Protein AF-A0A452YL91-F1 (afdb_monomer)

pLDDT: mean 74.89, std 21.34, range [33.09, 97.31]

Organism: Aegilops tauschii subsp. strangulata (NCBI:txid200361)

Foldseek 3Di:
DDDDPPPPPPPVVPPPVVVVVVVVVVVVVVVVVVVVLVVLLVVLLVVLLVLLVQLLDDDPVCVVVVVVVVDDDDDDDDDDPDDPDRSLNVNLVSLVVSVVVCVVVVPDLVSLQVSLLSVLLSSLCSNLVCLLPPVVSLALVSLVSNVVSLVVVVVSLVVDDCSRNPCSNVSNLNVNLLSVVSNDPPPVPADPVNNCVVSDPPPDDDVVSVVSSCVSVVVVVD

Sequence (222 aa):
FRTSNITVDMDLVRQIEAKYPAFLFKQQLTAFVEGLYGMIRDNVKKELSALLLHAIQVPRIMKASMVRRSFGSSSLRGRSFSNQGSYWLAIVDNLNELLNILRENCVPAIFIRKIFTQIFSFINAQLFNSLLVRHECCSFSNGEYVKQGLAQLEVWCGEVKPEYAGSALHELRHIRQAVGFLVIFKKFRISYDEIVNDLCPVSYFPPSVLGVTCARHIGRNK

Mean predicted aligned error: 13.36 Å

Radius of gyration: 27.36 Å; Cα contacts (8 Å, |Δi|>4): 140; chains: 1; bounding box: 57×45×107 Å

Secondary structure (DSSP, 8-state):
---------GGGS----THHHHHHHHHHHHHHHHHHHHHHHHHHHHHHHHHHHHHTS--HHHHHHHHTTSS-----------SS--HHHHHHHHHHHHHHHHHHTT--HHHHHHHHHHHHHHHHHHHHHHHHH-TTT-SHHHHHHHHHHHHHHHHHHHHS-HHHHTTGGGGGHHHHHHHHHHT-TTGGG--HHHHHHHH--TTS--HHHHHHHHHHHHTT--

Solvent-accessible surface area (backbone atoms only — not comparable to full-atom values): 12950 Å² total; per-residue (Å²): 136,84,84,78,81,77,75,74,65,70,77,71,64,64,78,67,65,58,64,58,63,51,48,53,50,50,50,53,51,49,53,49,52,54,49,50,53,49,51,54,52,53,52,51,50,56,60,47,50,66,40,50,70,52,43,46,50,67,53,78,80,55,54,71,60,59,62,57,71,78,53,88,76,95,82,80,79,93,72,79,93,74,84,74,77,50,50,48,54,54,51,52,52,50,54,52,50,51,51,49,55,40,54,76,68,66,52,56,48,70,57,50,20,53,50,43,30,53,50,30,37,46,52,19,51,54,54,37,50,45,50,74,72,35,71,88,44,71,36,48,68,21,16,50,48,36,48,56,39,54,49,53,54,52,50,50,48,70,75,42,59,64,69,38,36,62,69,18,74,66,41,33,49,65,34,51,39,54,29,53,60,40,53,51,77,69,68,92,76,60,51,74,67,53,54,47,58,76,63,38,73,88,84,80,71,71,71,66,60,59,43,51,60,46,49,64,53,59,67,66,81,106

InterPro domains:
  IPR002710 Dilute domain [PF01843] (114-201)
  IPR002710 Dilute domain [PS51126] (10-222)
  IPR002710 Dilute domain [SM01132] (114-211)
  IPR052072 Vascular development regulator domain-containing protein [PTHR16027] (19-202)

Structure (mmCIF, N/CA/C/O backbone):
data_AF-A0A452YL91-F1
#
_entry.id   AF-A0A452YL91-F1
#
loop_
_atom_site.group_PDB
_atom_site.id
_atom_site.type_symbol
_atom_site.label_atom_id
_atom_site.label_alt_id
_atom_site.label_comp_id
_atom_site.label_asym_id
_atom_site.label_entity_id
_atom_site.label_seq_id
_atom_site.pdbx_PDB_ins_code
_atom_site.Cartn_x
_atom_site.Cartn_y
_atom_site.Cartn_z
_atom_site.occupancy
_atom_site.B_iso_or_equiv
_atom_site.auth_seq_id
_atom_site.auth_comp_id
_atom_site.auth_asym_id
_atom_site.auth_atom_id
_atom_site.pdbx_PDB_model_num
ATOM 1 N N . PHE A 1 1 ? -36.331 8.226 76.916 1.00 36.34 1 PHE A N 1
ATOM 2 C CA . PHE A 1 1 ? -35.766 7.750 75.641 1.00 36.34 1 PHE A CA 1
ATOM 3 C C . PHE A 1 1 ? -36.201 8.695 74.527 1.00 36.34 1 PHE A C 1
ATOM 5 O O . PHE A 1 1 ? -37.355 8.654 74.127 1.00 36.34 1 PHE A O 1
ATOM 12 N N . ARG A 1 2 ? -35.330 9.627 74.111 1.00 37.41 2 ARG A N 1
ATOM 13 C CA . ARG A 1 2 ? -35.543 10.445 72.905 1.00 37.41 2 ARG A CA 1
ATOM 14 C C . ARG A 1 2 ? -35.009 9.639 71.726 1.00 37.41 2 ARG A C 1
ATOM 16 O O . ARG A 1 2 ? -33.814 9.369 71.681 1.00 37.41 2 ARG A O 1
ATOM 23 N N . THR A 1 3 ? -35.892 9.222 70.830 1.00 40.53 3 THR A N 1
ATOM 24 C CA . THR A 1 3 ? -35.522 8.531 69.594 1.00 40.53 3 THR A CA 1
ATOM 25 C C . THR A 1 3 ? -34.999 9.567 68.610 1.00 40.53 3 THR A C 1
ATOM 27 O O . THR A 1 3 ? -35.761 10.367 68.071 1.00 40.53 3 THR A O 1
ATOM 30 N N . SER A 1 4 ? -33.684 9.597 68.424 1.00 40.06 4 SER A N 1
ATOM 31 C CA . SER A 1 4 ? -33.034 10.366 67.369 1.00 40.06 4 SER A CA 1
ATOM 32 C C . SER A 1 4 ? -33.328 9.680 66.037 1.00 40.06 4 SER A C 1
ATOM 34 O O . SER A 1 4 ? -32.782 8.613 65.761 1.00 40.06 4 SER A O 1
ATOM 36 N N . ASN A 1 5 ? -34.187 10.274 65.208 1.00 44.38 5 ASN A N 1
ATOM 37 C CA . ASN A 1 5 ? -34.269 9.902 63.800 1.00 44.38 5 ASN A CA 1
ATOM 38 C C . ASN A 1 5 ? -32.965 10.341 63.133 1.00 44.38 5 ASN A C 1
ATOM 40 O O . ASN A 1 5 ? -32.787 11.513 62.810 1.00 44.38 5 ASN A O 1
ATOM 44 N N . ILE A 1 6 ? -32.042 9.397 62.959 1.00 48.28 6 ILE A N 1
ATOM 45 C CA . ILE A 1 6 ? -30.919 9.556 62.041 1.00 48.28 6 ILE A CA 1
ATOM 46 C C . ILE A 1 6 ? -31.527 9.457 60.643 1.00 48.28 6 ILE A C 1
ATOM 48 O O . ILE A 1 6 ? -31.647 8.376 60.071 1.00 48.28 6 ILE A O 1
ATOM 52 N N . THR A 1 7 ? -31.970 10.591 60.107 1.00 48.31 7 THR A N 1
ATOM 53 C CA . THR A 1 7 ? -32.112 10.755 58.665 1.00 48.31 7 THR A CA 1
ATOM 54 C C . THR A 1 7 ? -30.701 10.680 58.103 1.00 48.31 7 THR A C 1
ATOM 56 O O . THR A 1 7 ? -29.968 11.668 58.108 1.00 48.31 7 THR A O 1
ATOM 59 N N . VAL A 1 8 ? -30.280 9.473 57.721 1.00 50.28 8 VAL A N 1
ATOM 60 C CA . VAL A 1 8 ? -29.120 9.302 56.852 1.00 50.28 8 VAL A CA 1
ATOM 61 C C . VAL A 1 8 ? -29.496 10.025 55.570 1.00 50.28 8 VAL A C 1
ATOM 63 O O . VAL A 1 8 ? -30.362 9.572 54.825 1.00 50.28 8 VAL A O 1
ATOM 66 N N . ASP A 1 9 ? -28.918 11.206 55.406 1.00 49.78 9 ASP A N 1
ATOM 67 C CA . ASP A 1 9 ? -29.002 12.027 54.214 1.00 49.78 9 ASP A CA 1
ATOM 68 C C . ASP A 1 9 ? -28.382 11.239 53.051 1.00 49.78 9 ASP A C 1
ATOM 70 O O . ASP A 1 9 ? -27.180 11.289 52.790 1.00 49.78 9 ASP A O 1
ATOM 74 N N . MET A 1 10 ? -29.209 10.405 52.415 1.00 49.88 10 MET A N 1
ATOM 75 C CA . MET A 1 10 ? -28.853 9.604 51.243 1.00 49.88 10 MET A CA 1
ATOM 76 C C . MET A 1 10 ? -28.507 10.490 50.034 1.00 49.88 10 MET A C 1
ATOM 78 O O . MET A 1 10 ? -27.919 9.988 49.078 1.00 49.88 10 MET A O 1
ATOM 82 N N . ASP A 1 11 ? -28.786 11.797 50.101 1.00 49.03 11 ASP A N 1
ATOM 83 C CA . ASP A 1 11 ? -28.405 12.784 49.086 1.00 49.03 11 ASP A CA 1
ATOM 84 C C . ASP A 1 11 ? -26.918 13.189 49.166 1.00 49.03 11 ASP A C 1
ATOM 86 O O . ASP A 1 11 ? -26.383 13.784 48.226 1.00 49.03 11 ASP A O 1
ATOM 90 N N . LEU A 1 12 ? -26.197 12.803 50.231 1.00 45.16 12 LEU A N 1
ATOM 91 C CA . LEU A 1 12 ? -24.751 13.026 50.359 1.00 45.16 12 LEU A CA 1
ATOM 92 C C . LEU A 1 12 ? -23.894 11.877 49.803 1.00 45.16 12 LEU A C 1
ATOM 94 O O . LEU A 1 12 ? -22.663 11.963 49.803 1.00 45.16 12 LEU A O 1
ATOM 98 N N . VAL A 1 13 ? -24.491 10.818 49.247 1.00 48.84 13 VAL A N 1
ATOM 99 C CA . VAL A 1 13 ? -23.777 10.022 48.241 1.00 48.84 13 VAL A CA 1
ATOM 100 C C . VAL A 1 13 ? -23.852 10.838 46.965 1.00 48.84 13 VAL A C 1
ATOM 102 O O . VAL A 1 13 ? -24.706 10.592 46.117 1.00 48.84 13 VAL A O 1
ATOM 105 N N . ARG A 1 14 ? -22.987 11.866 46.890 1.00 53.72 14 ARG A N 1
ATOM 106 C CA . ARG A 1 14 ? -22.768 12.723 45.720 1.00 53.72 14 ARG A CA 1
ATOM 107 C C . ARG A 1 14 ? -23.039 11.878 44.489 1.00 53.72 14 ARG A C 1
ATOM 109 O O . ARG A 1 14 ? -22.262 10.965 44.197 1.00 53.72 14 ARG A O 1
ATOM 116 N N . GLN A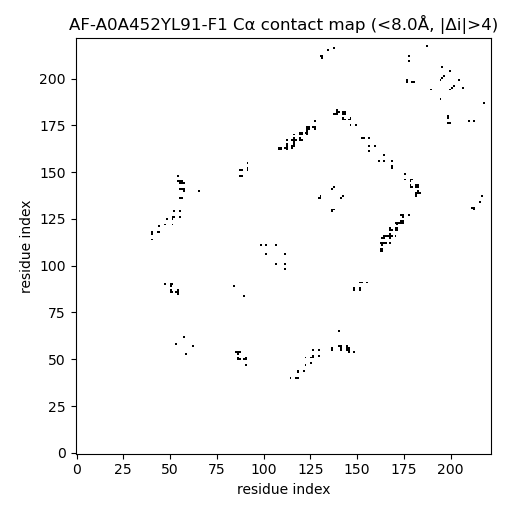 1 15 ? -24.116 12.190 43.775 1.00 52.72 15 GLN A N 1
ATOM 117 C CA . GLN A 1 15 ? -24.174 11.930 42.350 1.00 52.72 15 GLN A CA 1
ATOM 118 C C . GLN A 1 15 ? -22.940 12.630 41.783 1.00 52.72 15 GLN A C 1
ATOM 120 O O . GLN A 1 15 ? -22.964 13.812 41.451 1.00 52.72 15 GLN A O 1
ATOM 125 N N . ILE A 1 16 ? -21.803 11.929 41.777 1.00 59.38 16 ILE A N 1
ATOM 126 C CA . ILE A 1 16 ? -20.669 12.284 40.952 1.00 59.38 16 ILE A CA 1
ATOM 127 C C . ILE A 1 16 ? -21.312 12.334 39.586 1.00 59.38 16 ILE A C 1
ATOM 129 O O . ILE A 1 16 ? -21.822 11.315 39.120 1.00 59.38 16 ILE A O 1
ATOM 133 N N . GLU A 1 17 ? -21.395 13.530 39.017 1.00 64.69 17 GLU A N 1
ATOM 134 C CA . GLU A 1 17 ? -21.898 13.740 37.676 1.00 64.69 17 GLU A CA 1
ATOM 135 C C . GLU A 1 17 ? -20.994 12.901 36.765 1.00 64.69 17 GLU A C 1
ATOM 137 O O . GLU A 1 17 ? -19.920 13.329 36.339 1.00 64.69 17 GLU A O 1
ATOM 142 N N . ALA A 1 18 ? -21.376 11.634 36.557 1.00 72.88 18 ALA A N 1
ATOM 143 C CA . ALA A 1 18 ? -20.520 10.584 36.004 1.00 72.88 18 ALA A CA 1
ATOM 144 C C . ALA A 1 18 ? -20.050 10.939 34.589 1.00 72.88 18 ALA A C 1
ATOM 146 O O . ALA A 1 18 ? -19.087 10.379 34.074 1.00 72.88 18 ALA A O 1
ATOM 147 N N . LYS A 1 19 ? -20.705 11.942 34.003 1.00 82.56 19 LYS A N 1
ATOM 148 C CA . LYS A 1 19 ? -20.371 12.633 32.774 1.00 82.56 19 LYS A CA 1
ATOM 149 C C . LYS A 1 19 ? -18.914 13.095 32.711 1.00 82.56 19 LYS A C 1
ATOM 151 O O . LYS A 1 19 ? -18.275 12.828 31.698 1.00 82.56 19 LYS A O 1
ATOM 156 N N . TYR A 1 20 ? -18.374 13.753 33.742 1.00 85.94 20 TYR A N 1
ATOM 157 C CA . TYR A 1 20 ? -17.001 14.277 33.668 1.00 85.94 20 TYR A CA 1
ATOM 158 C C . TYR A 1 20 ? -15.934 13.168 33.760 1.00 85.94 20 TYR A C 1
ATOM 160 O O . TYR A 1 20 ? -15.098 13.087 32.857 1.00 85.94 20 TYR A O 1
ATOM 168 N N . PRO A 1 21 ? -15.9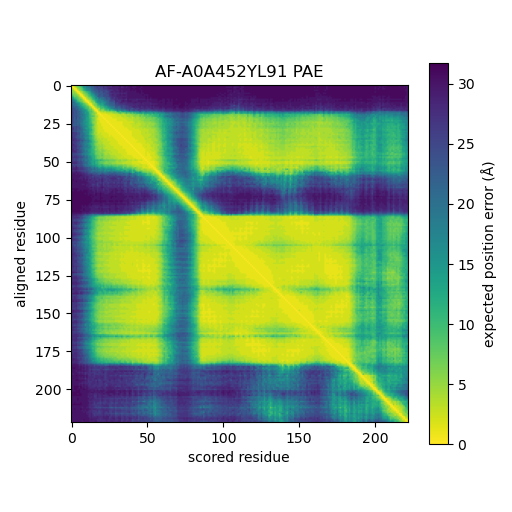87 12.234 34.735 1.00 89.75 21 PRO A N 1
ATOM 169 C CA . PRO A 1 21 ? -15.097 11.070 34.742 1.00 89.75 21 PRO A CA 1
ATOM 170 C C . PRO A 1 21 ? -15.211 10.203 33.478 1.00 89.75 21 PRO A C 1
ATOM 172 O O . PRO A 1 21 ? -14.191 9.782 32.935 1.00 89.75 21 PRO A O 1
ATOM 175 N N . ALA A 1 22 ? -16.425 9.980 32.956 1.00 92.69 22 ALA A N 1
ATOM 176 C CA . ALA A 1 22 ? -16.627 9.226 31.716 1.00 92.69 22 ALA A CA 1
ATOM 177 C C . ALA A 1 22 ? -16.043 9.944 30.489 1.00 92.69 22 ALA A C 1
ATOM 179 O O . ALA A 1 22 ? -15.483 9.299 29.601 1.00 92.69 22 ALA A O 1
ATOM 180 N N . PHE A 1 23 ? -16.139 11.276 30.436 1.00 92.25 23 PHE A N 1
ATOM 181 C CA . PHE A 1 23 ? -15.526 12.076 29.379 1.00 92.25 23 PHE A CA 1
ATOM 182 C C . PHE A 1 23 ? -13.997 11.954 29.390 1.00 92.25 23 PHE A C 1
ATOM 184 O O . PHE A 1 23 ? -13.406 11.680 28.343 1.00 92.25 23 PHE A O 1
ATOM 191 N N . LEU A 1 24 ? -13.365 12.083 30.562 1.00 93.81 24 LEU A N 1
ATOM 192 C CA . LEU A 1 24 ? -11.914 11.919 30.700 1.00 93.81 24 LEU A CA 1
ATOM 193 C C . LEU A 1 24 ? -11.465 10.504 30.321 1.00 93.81 24 LEU A C 1
ATOM 195 O O . LEU A 1 24 ? -10.502 10.348 29.571 1.00 93.81 24 LEU A O 1
ATOM 199 N N . PHE A 1 25 ? -12.196 9.477 30.763 1.00 94.94 25 PHE A N 1
ATOM 200 C CA . PHE A 1 25 ? -11.919 8.092 30.384 1.00 94.94 25 PHE A CA 1
ATOM 201 C C . PHE A 1 25 ? -12.006 7.886 28.865 1.00 94.94 25 PHE A C 1
ATOM 203 O O . PHE A 1 25 ? -11.104 7.307 28.261 1.00 94.94 25 PHE A O 1
ATOM 210 N N . LYS A 1 26 ? -13.046 8.425 28.214 1.00 95.94 26 LYS A N 1
ATOM 211 C CA . LYS A 1 26 ? -13.177 8.389 26.751 1.00 95.94 26 LYS A CA 1
ATOM 212 C C . LYS A 1 26 ? -11.997 9.076 26.059 1.00 95.94 26 LYS A C 1
ATOM 214 O O . LYS A 1 26 ? -11.506 8.561 25.054 1.00 95.94 26 LYS A O 1
ATOM 219 N N . GLN A 1 27 ? -11.544 10.223 26.565 1.00 97.31 27 GLN A N 1
ATOM 220 C CA . GLN A 1 27 ? -10.409 10.951 25.994 1.00 97.31 27 GLN A CA 1
ATOM 221 C C . GLN A 1 27 ? -9.112 10.142 26.106 1.00 97.31 27 GLN A C 1
ATOM 223 O O . GLN A 1 27 ? -8.393 10.004 25.119 1.00 97.31 27 GLN A O 1
ATOM 228 N N . GLN A 1 28 ? -8.851 9.548 27.273 1.00 96.69 28 GLN A N 1
ATOM 229 C CA . GLN A 1 28 ? -7.697 8.673 27.485 1.00 96.69 28 GLN A CA 1
ATOM 230 C C . GLN A 1 28 ? -7.743 7.441 26.579 1.00 96.69 28 GLN A C 1
ATOM 232 O O . GLN A 1 28 ? -6.743 7.113 25.944 1.00 96.69 28 GLN A O 1
ATOM 237 N N . LEU A 1 29 ? -8.907 6.797 26.457 1.00 95.31 29 LEU A N 1
ATOM 238 C CA . LEU A 1 29 ? -9.087 5.653 25.567 1.00 95.31 29 LEU A CA 1
ATOM 239 C C . LEU A 1 29 ? -8.855 6.038 24.099 1.00 95.31 29 LEU A C 1
ATOM 241 O O . LEU A 1 29 ? -8.211 5.295 23.364 1.00 95.31 29 LEU A O 1
ATOM 245 N N . THR A 1 30 ? -9.334 7.212 23.682 1.00 95.50 30 THR A N 1
ATOM 246 C CA . THR A 1 30 ? -9.119 7.731 22.322 1.00 95.50 30 THR A CA 1
ATOM 247 C C . THR A 1 30 ? -7.629 7.939 22.056 1.00 95.50 30 THR A C 1
ATOM 249 O O . THR A 1 30 ? -7.108 7.393 21.087 1.00 95.50 30 THR A O 1
ATOM 252 N N . ALA A 1 31 ? -6.927 8.636 22.953 1.00 96.44 31 ALA A N 1
ATOM 253 C CA . ALA A 1 31 ? -5.490 8.873 22.832 1.00 96.44 31 ALA A CA 1
ATOM 254 C C . ALA A 1 31 ? -4.683 7.563 22.824 1.00 96.44 31 ALA A C 1
ATOM 256 O O . ALA A 1 31 ? -3.725 7.419 22.065 1.00 96.44 31 ALA A O 1
ATOM 257 N N . PHE A 1 32 ? -5.088 6.579 23.631 1.00 94.38 32 PHE A N 1
ATOM 258 C CA . PHE A 1 32 ? -4.461 5.261 23.656 1.00 94.38 32 PHE A CA 1
ATOM 259 C C . PHE A 1 32 ? -4.635 4.510 22.328 1.00 94.38 32 PHE A C 1
ATOM 261 O O . PHE A 1 32 ? -3.659 3.993 21.784 1.00 94.38 32 PHE A O 1
ATOM 268 N N . VAL A 1 33 ? -5.850 4.492 21.767 1.00 91.69 33 VAL A N 1
ATOM 269 C CA . VAL A 1 33 ? -6.128 3.860 20.465 1.00 91.69 33 VAL A CA 1
ATOM 270 C C . VAL A 1 33 ? -5.373 4.565 19.336 1.00 91.69 33 VAL A C 1
ATOM 272 O O . VAL A 1 33 ? -4.799 3.894 18.479 1.00 91.69 33 VAL A O 1
ATOM 275 N N . GLU A 1 34 ? -5.320 5.897 19.339 1.00 92.62 34 GLU A N 1
ATOM 276 C CA . GLU A 1 34 ? -4.528 6.672 18.376 1.00 92.62 34 GLU A CA 1
ATOM 277 C C . GLU A 1 34 ? -3.029 6.364 18.489 1.00 92.62 34 GLU A C 1
ATOM 279 O O . GLU A 1 34 ? -2.360 6.177 17.469 1.00 92.62 34 GLU A O 1
ATOM 284 N N . GLY A 1 35 ? -2.514 6.238 19.716 1.00 94.25 35 GLY A N 1
ATOM 285 C CA . GLY A 1 35 ? -1.136 5.837 19.990 1.00 94.25 35 GLY A CA 1
ATOM 286 C C . GLY A 1 35 ? -0.817 4.438 19.462 1.00 94.25 35 GLY A C 1
ATOM 287 O O . GLY A 1 35 ? 0.167 4.263 18.744 1.00 94.25 35 GLY A O 1
ATOM 288 N N . LEU A 1 36 ? -1.674 3.450 19.744 1.00 90.50 36 LEU A N 1
ATOM 289 C CA . LEU A 1 36 ? -1.546 2.089 19.210 1.00 90.50 36 LEU A CA 1
ATOM 290 C C . LEU A 1 36 ? -1.590 2.065 17.683 1.00 90.50 36 LEU A C 1
ATOM 292 O O . LEU A 1 36 ? -0.732 1.449 17.050 1.00 90.50 36 LEU A O 1
ATOM 296 N N . TYR A 1 37 ? -2.546 2.774 17.083 1.00 90.00 37 TYR A N 1
ATOM 297 C CA . TYR A 1 37 ? -2.657 2.876 15.632 1.00 90.00 37 TYR A CA 1
ATOM 298 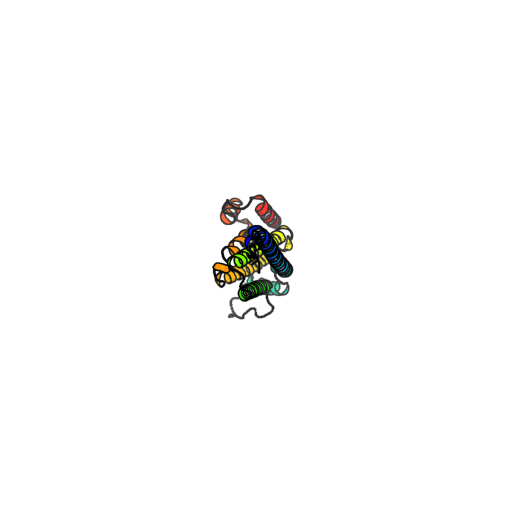C C . TYR A 1 37 ? -1.389 3.487 15.016 1.00 90.00 37 TYR A C 1
ATOM 300 O O . TYR A 1 37 ? -0.883 2.992 14.007 1.00 90.00 37 TYR A O 1
ATOM 308 N N . GLY A 1 38 ? -0.853 4.545 15.634 1.00 91.69 38 GLY A N 1
ATOM 309 C CA . GLY A 1 38 ? 0.405 5.170 15.234 1.00 91.69 38 GLY A CA 1
ATOM 310 C C . GLY A 1 38 ? 1.584 4.201 15.294 1.00 91.69 38 GLY A C 1
ATOM 311 O O . GLY A 1 38 ? 2.289 4.045 14.300 1.00 91.69 38 GLY A O 1
ATOM 312 N N . MET A 1 39 ? 1.741 3.490 16.414 1.00 93.69 39 MET A N 1
ATOM 313 C CA . MET A 1 39 ? 2.817 2.513 16.609 1.00 93.69 39 MET A CA 1
ATOM 314 C C . MET A 1 39 ? 2.767 1.374 15.586 1.00 93.69 39 MET A C 1
ATOM 316 O O . MET A 1 39 ? 3.780 1.085 14.950 1.00 93.69 39 MET A O 1
ATOM 320 N N . ILE A 1 40 ? 1.595 0.764 15.373 1.00 91.38 40 ILE A N 1
ATOM 321 C CA . ILE A 1 40 ? 1.420 -0.309 14.379 1.00 91.38 40 ILE A CA 1
ATOM 322 C C . ILE A 1 40 ? 1.810 0.202 12.991 1.00 91.38 40 ILE A C 1
ATOM 324 O O . ILE A 1 40 ? 2.621 -0.412 12.298 1.00 91.38 40 ILE A O 1
ATOM 328 N N . ARG A 1 41 ? 1.271 1.358 12.593 1.00 90.62 41 ARG A N 1
ATOM 329 C CA . ARG A 1 41 ? 1.555 1.967 11.291 1.00 90.62 41 ARG A CA 1
ATOM 330 C C . ARG A 1 41 ? 3.050 2.216 11.090 1.00 90.62 41 ARG A C 1
ATOM 332 O O . ARG A 1 41 ? 3.570 1.932 10.012 1.00 90.62 41 ARG A O 1
ATOM 339 N N . ASP A 1 42 ? 3.724 2.784 12.081 1.00 91.56 42 ASP A N 1
ATOM 340 C CA . ASP A 1 42 ? 5.117 3.205 11.941 1.00 91.56 42 ASP A CA 1
ATOM 341 C C . ASP A 1 42 ? 6.073 2.000 11.952 1.00 91.56 42 ASP A C 1
ATOM 343 O O . ASP A 1 42 ? 7.022 1.969 11.163 1.00 91.56 42 ASP A O 1
ATOM 347 N N . ASN A 1 43 ? 5.760 0.957 12.729 1.00 91.69 43 ASN A N 1
ATOM 348 C CA . ASN A 1 43 ? 6.483 -0.317 12.700 1.00 91.69 43 ASN A CA 1
ATOM 349 C C . ASN A 1 43 ? 6.378 -0.997 11.330 1.00 91.69 43 ASN A C 1
ATOM 351 O O . ASN A 1 43 ? 7.402 -1.306 10.719 1.00 91.69 43 ASN A O 1
ATOM 355 N N . VAL A 1 44 ? 5.163 -1.127 10.790 1.00 91.31 44 VAL A N 1
ATOM 356 C CA . VAL A 1 44 ? 4.949 -1.756 9.478 1.00 91.31 44 VAL A CA 1
ATOM 357 C C . VAL A 1 44 ? 5.645 -0.966 8.368 1.00 91.31 44 VAL A C 1
ATOM 359 O O . VAL A 1 44 ? 6.294 -1.541 7.495 1.00 91.31 44 VAL A O 1
ATOM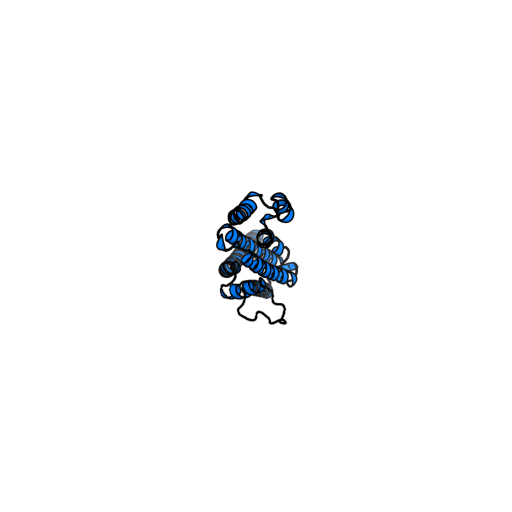 362 N N . LYS A 1 45 ? 5.580 0.372 8.397 1.00 91.62 45 LYS A N 1
ATOM 363 C CA . LYS A 1 45 ? 6.315 1.208 7.434 1.00 91.62 45 LYS A CA 1
ATOM 364 C C . LYS A 1 45 ? 7.817 0.965 7.500 1.00 91.62 45 LYS A C 1
ATOM 366 O O . LYS A 1 45 ? 8.462 0.912 6.452 1.00 91.62 45 LYS A O 1
ATOM 371 N N . LYS A 1 46 ? 8.383 0.831 8.700 1.00 92.38 46 LYS A N 1
ATOM 372 C CA . LYS A 1 46 ? 9.813 0.578 8.892 1.00 92.38 46 LYS A CA 1
ATOM 373 C C . LYS A 1 46 ? 10.224 -0.772 8.299 1.00 92.38 46 LYS A C 1
ATOM 375 O O . LYS A 1 46 ? 11.202 -0.818 7.556 1.00 92.38 46 LYS A O 1
ATOM 380 N N . GLU A 1 47 ? 9.462 -1.829 8.564 1.00 90.44 47 GLU A N 1
ATOM 381 C CA . GLU A 1 47 ? 9.714 -3.173 8.021 1.00 90.44 47 GLU A CA 1
ATOM 382 C C . GLU A 1 47 ? 9.614 -3.192 6.491 1.00 90.44 47 GLU A C 1
ATOM 384 O O . GLU A 1 47 ? 10.536 -3.631 5.798 1.00 90.44 47 GLU A O 1
ATOM 389 N N . LEU A 1 48 ? 8.546 -2.607 5.943 1.00 92.88 48 LEU A N 1
ATOM 390 C CA . LEU A 1 48 ? 8.347 -2.537 4.498 1.00 92.88 48 LEU A CA 1
ATOM 391 C C . LEU A 1 48 ? 9.393 -1.667 3.796 1.00 92.88 48 LEU A C 1
ATOM 393 O O . LEU A 1 48 ? 9.773 -1.979 2.671 1.00 92.88 48 LEU A O 1
ATOM 397 N N . SER A 1 49 ? 9.894 -0.601 4.428 1.00 91.56 49 SER A N 1
ATOM 398 C CA . SER A 1 49 ? 10.906 0.286 3.826 1.00 91.56 49 SER A CA 1
ATOM 399 C C . SER A 1 49 ? 12.149 -0.477 3.372 1.00 91.56 49 SER A C 1
ATOM 401 O O . SER A 1 49 ? 12.647 -0.249 2.267 1.00 91.56 49 SER A O 1
ATOM 403 N N . ALA A 1 50 ? 12.631 -1.406 4.204 1.00 86.88 50 ALA A N 1
ATOM 404 C CA . ALA A 1 50 ? 13.806 -2.211 3.893 1.00 86.88 50 ALA A CA 1
ATOM 405 C C . ALA A 1 50 ? 13.563 -3.114 2.674 1.00 86.88 50 ALA A C 1
ATOM 407 O O . ALA A 1 50 ? 14.406 -3.203 1.781 1.00 86.88 50 ALA A O 1
ATOM 408 N N . LEU A 1 51 ? 12.383 -3.733 2.595 1.00 90.12 51 LEU A N 1
ATOM 409 C CA . LEU A 1 51 ? 12.008 -4.610 1.485 1.00 90.12 51 LEU A CA 1
ATOM 410 C C . LEU A 1 51 ? 11.784 -3.826 0.184 1.00 90.12 51 LEU A C 1
ATOM 412 O O . LEU A 1 51 ? 12.282 -4.215 -0.875 1.00 90.12 51 LEU A O 1
ATOM 416 N N . LEU A 1 52 ? 11.082 -2.692 0.257 1.00 91.06 52 LEU A N 1
ATOM 417 C CA . LEU A 1 52 ? 10.726 -1.865 -0.899 1.00 91.06 52 LEU A CA 1
ATOM 418 C C . LEU A 1 52 ? 11.952 -1.276 -1.602 1.00 91.06 52 LEU A C 1
ATOM 420 O O . LEU A 1 52 ? 11.957 -1.176 -2.831 1.00 91.06 52 LEU A O 1
ATOM 424 N N . LEU A 1 53 ? 13.014 -0.955 -0.855 1.00 86.12 53 LEU A N 1
ATOM 425 C CA . LEU A 1 53 ? 14.281 -0.483 -1.422 1.00 86.12 53 LEU A CA 1
ATOM 426 C C . LEU A 1 53 ? 14.861 -1.476 -2.444 1.00 86.12 53 LEU A C 1
ATOM 428 O O . LEU A 1 53 ? 15.428 -1.070 -3.466 1.00 86.12 53 LEU A O 1
ATOM 432 N N . HIS A 1 54 ? 14.706 -2.771 -2.166 1.00 83.25 54 HIS A N 1
ATOM 433 C CA . HIS A 1 54 ? 15.192 -3.862 -3.003 1.00 83.25 54 HIS A CA 1
ATOM 434 C C . HIS A 1 54 ? 14.145 -4.362 -4.008 1.00 83.25 54 HIS A C 1
ATOM 436 O O . HIS A 1 54 ? 14.511 -4.859 -5.071 1.00 83.25 54 HIS A O 1
ATOM 442 N N . ALA A 1 55 ? 12.853 -4.168 -3.736 1.00 82.81 55 ALA A N 1
ATOM 443 C CA . ALA A 1 55 ? 11.749 -4.593 -4.599 1.00 82.81 55 ALA A CA 1
ATOM 444 C C . ALA A 1 55 ? 11.679 -3.857 -5.956 1.00 82.81 55 ALA A C 1
ATOM 446 O O . ALA A 1 55 ? 10.986 -4.306 -6.868 1.00 82.81 55 ALA A O 1
ATOM 447 N N . ILE A 1 56 ? 12.412 -2.752 -6.125 1.00 80.88 56 ILE A N 1
ATOM 448 C CA . ILE A 1 56 ? 12.436 -1.969 -7.375 1.00 80.88 56 ILE A CA 1
ATOM 449 C C . ILE A 1 56 ? 13.431 -2.527 -8.392 1.00 80.88 56 ILE A C 1
ATOM 451 O O . ILE A 1 56 ? 13.233 -2.408 -9.602 1.00 80.88 56 ILE A O 1
ATOM 455 N N . GLN A 1 57 ? 14.534 -3.099 -7.915 1.00 78.75 57 GLN A N 1
ATOM 456 C CA . GLN A 1 57 ? 15.606 -3.559 -8.783 1.00 78.75 57 GLN A CA 1
ATOM 457 C C . GLN A 1 57 ? 15.570 -5.070 -8.911 1.00 78.75 57 GLN A C 1
ATOM 459 O O . GLN A 1 57 ? 15.525 -5.791 -7.919 1.00 78.75 57 GLN A O 1
ATOM 464 N N . VAL A 1 58 ? 15.683 -5.546 -10.150 1.00 70.56 58 VAL A N 1
ATOM 465 C CA . VAL A 1 58 ? 15.880 -6.971 -10.413 1.00 70.56 58 VAL A CA 1
ATOM 466 C C . VAL A 1 58 ? 17.158 -7.424 -9.696 1.00 70.56 58 VAL A C 1
ATOM 468 O O . VAL A 1 58 ? 18.233 -6.885 -10.010 1.00 70.56 58 VAL A O 1
ATOM 471 N N . PRO A 1 59 ? 17.084 -8.405 -8.773 1.00 65.25 59 PRO A N 1
ATOM 472 C CA . PRO A 1 59 ? 18.266 -8.986 -8.149 1.00 65.25 59 PRO A CA 1
ATOM 473 C C . PRO A 1 59 ? 19.278 -9.392 -9.224 1.00 65.25 59 PRO A C 1
ATOM 475 O O . PRO A 1 59 ? 18.901 -9.947 -10.256 1.00 65.25 59 PRO A O 1
ATOM 478 N N . ARG A 1 60 ? 20.574 -9.113 -9.025 1.00 57.00 60 ARG A N 1
ATOM 479 C CA . ARG A 1 60 ? 21.608 -9.324 -10.066 1.00 57.00 60 ARG A CA 1
ATOM 480 C C . ARG A 1 60 ? 21.635 -10.763 -10.609 1.00 57.00 60 ARG A C 1
ATOM 482 O O . ARG A 1 60 ? 21.921 -10.955 -11.785 1.00 57.00 60 ARG A O 1
ATOM 489 N N . ILE A 1 61 ? 21.235 -11.738 -9.792 1.00 52.00 61 ILE A N 1
ATOM 490 C CA . ILE A 1 61 ? 21.089 -13.157 -10.153 1.00 52.00 61 ILE A CA 1
ATOM 491 C C . ILE A 1 61 ? 19.945 -13.380 -11.169 1.00 52.00 61 ILE A C 1
ATOM 493 O O . ILE A 1 61 ? 20.066 -14.200 -12.075 1.00 52.00 61 ILE A O 1
ATOM 497 N N . MET A 1 62 ? 18.858 -12.605 -11.092 1.00 50.38 62 MET A N 1
ATOM 498 C CA . MET A 1 62 ? 17.692 -12.708 -11.983 1.00 50.38 62 MET A CA 1
ATOM 499 C C . MET A 1 62 ? 17.913 -12.065 -13.364 1.00 50.38 62 MET A C 1
ATOM 501 O O . MET A 1 62 ? 17.284 -12.478 -14.343 1.00 50.38 62 MET A O 1
ATOM 505 N N . LYS A 1 63 ? 18.840 -11.102 -13.487 1.00 50.44 63 LYS A N 1
ATOM 506 C CA . LYS A 1 63 ? 19.140 -10.432 -14.769 1.00 50.44 63 LYS A CA 1
ATOM 507 C C . LYS A 1 63 ? 19.683 -11.396 -15.831 1.00 50.44 63 LYS A C 1
ATOM 509 O O . LYS A 1 63 ? 19.325 -11.269 -16.998 1.00 50.44 63 LYS A O 1
ATOM 514 N N . ALA A 1 64 ? 20.471 -12.399 -15.434 1.00 49.00 64 ALA A N 1
ATOM 515 C CA . ALA A 1 64 ? 21.030 -13.397 -16.354 1.00 49.00 64 ALA A CA 1
ATOM 516 C C . ALA A 1 64 ? 19.960 -14.310 -16.992 1.00 49.00 64 ALA A C 1
ATOM 518 O O . ALA A 1 64 ? 20.150 -14.807 -18.102 1.00 49.00 64 ALA A O 1
ATOM 519 N N . SER A 1 65 ? 18.821 -14.504 -16.318 1.00 50.41 65 SER A N 1
ATOM 520 C CA . SER A 1 65 ? 17.706 -15.326 -16.808 1.00 50.41 65 SER A CA 1
ATOM 521 C C . SER A 1 65 ? 16.776 -14.549 -17.751 1.00 50.41 65 SER A C 1
ATOM 523 O O . SER A 1 65 ? 16.343 -15.084 -18.771 1.00 50.41 65 SER A O 1
ATOM 525 N N . MET A 1 66 ? 16.525 -13.258 -17.484 1.00 51.22 66 MET A N 1
ATOM 526 C CA . MET A 1 66 ? 15.678 -12.425 -18.357 1.00 51.22 66 MET A CA 1
ATOM 527 C C . MET A 1 66 ? 16.304 -12.155 -19.731 1.00 51.22 66 MET A C 1
ATOM 529 O O . MET A 1 66 ? 15.582 -12.135 -20.724 1.00 51.22 66 MET A O 1
ATOM 533 N N . VAL A 1 67 ? 17.633 -12.007 -19.820 1.00 50.16 67 VAL A N 1
ATOM 534 C CA . VAL A 1 67 ? 18.333 -11.788 -21.104 1.00 50.16 67 VAL A CA 1
ATOM 535 C C . VAL A 1 67 ? 18.141 -12.970 -22.067 1.00 50.16 67 VAL A C 1
ATOM 537 O O . VAL A 1 67 ? 18.038 -12.768 -23.275 1.00 50.16 67 VAL A O 1
ATOM 540 N N . ARG A 1 68 ? 17.990 -14.197 -21.549 1.00 45.78 68 ARG A N 1
ATOM 541 C CA . ARG A 1 68 ? 17.747 -15.396 -22.371 1.00 45.78 68 ARG A CA 1
ATOM 542 C C . ARG A 1 68 ? 16.335 -15.489 -22.955 1.00 45.78 68 ARG A C 1
ATOM 544 O O . ARG A 1 68 ? 16.106 -16.344 -23.797 1.00 45.78 68 ARG A O 1
ATOM 551 N N . ARG A 1 69 ? 15.388 -14.636 -22.545 1.00 49.75 69 ARG A N 1
ATOM 552 C CA . ARG A 1 69 ? 14.036 -14.604 -23.140 1.00 49.75 69 ARG A CA 1
ATOM 553 C C . ARG A 1 69 ? 13.938 -13.689 -24.364 1.00 49.75 69 ARG A C 1
ATOM 555 O O . ARG A 1 69 ? 12.962 -13.794 -25.098 1.00 49.75 69 ARG A O 1
ATOM 562 N N . SER A 1 70 ? 14.934 -12.831 -24.600 1.00 49.25 70 SER A N 1
ATOM 563 C CA . SER A 1 70 ? 14.950 -11.889 -25.731 1.00 49.25 70 SER A CA 1
ATOM 564 C C . SER A 1 70 ? 15.567 -12.460 -27.014 1.00 49.25 70 SER A C 1
ATOM 566 O O . SER A 1 70 ? 15.415 -11.857 -28.071 1.00 49.25 70 SER A O 1
ATOM 568 N N . PHE A 1 71 ? 16.230 -13.618 -26.946 1.00 43.09 71 PHE A N 1
ATOM 569 C CA . PHE A 1 71 ? 16.748 -14.346 -28.107 1.00 43.09 71 PHE A CA 1
ATOM 570 C C . PHE A 1 71 ? 16.159 -15.757 -28.090 1.00 43.09 71 PHE A C 1
ATOM 572 O O . PHE A 1 71 ? 16.365 -16.507 -27.140 1.00 43.09 71 PHE A O 1
ATOM 579 N N . GLY A 1 72 ? 15.336 -16.061 -29.093 1.00 45.06 72 GLY A N 1
ATOM 580 C CA . GLY A 1 72 ? 14.406 -17.185 -29.084 1.00 45.06 72 GLY A CA 1
ATOM 581 C C . GLY A 1 72 ? 15.028 -18.547 -28.772 1.00 45.06 72 GLY A C 1
ATOM 582 O O . GLY A 1 72 ? 16.018 -18.950 -29.372 1.00 45.06 72 GLY A O 1
ATOM 583 N N . SER A 1 73 ? 14.369 -19.284 -27.879 1.00 37.62 73 SER A N 1
ATOM 584 C CA . SER A 1 73 ? 14.266 -20.741 -27.964 1.00 37.62 73 SER A CA 1
ATOM 585 C C . SER A 1 73 ? 13.053 -21.215 -27.165 1.00 37.62 73 SER A C 1
ATOM 587 O O . SER A 1 73 ? 12.973 -21.089 -25.941 1.00 37.62 73 SER A O 1
ATOM 589 N N . SER A 1 74 ? 12.061 -21.707 -27.897 1.00 48.00 74 SER A N 1
ATOM 590 C CA . SER A 1 74 ? 10.862 -22.363 -27.399 1.00 48.00 74 SER A CA 1
ATOM 591 C C . SER A 1 74 ? 11.164 -23.829 -27.098 1.00 48.00 74 SER A C 1
ATOM 593 O O . SER A 1 74 ? 11.121 -24.645 -28.009 1.00 48.00 74 SER A O 1
ATOM 595 N N . SER A 1 75 ? 11.425 -24.165 -25.834 1.00 42.00 75 SER A N 1
ATOM 596 C CA . SER A 1 75 ? 11.144 -25.489 -25.252 1.00 42.00 75 SER A CA 1
ATOM 597 C C . SER A 1 75 ? 11.739 -25.582 -23.851 1.00 42.00 75 SER A C 1
ATOM 599 O O . SER A 1 75 ? 12.946 -25.746 -23.708 1.00 42.00 75 SER A O 1
ATOM 601 N N . LEU A 1 76 ? 10.893 -25.499 -22.824 1.00 37.59 76 LEU A N 1
ATOM 602 C CA . LEU A 1 76 ? 10.869 -26.437 -21.698 1.00 37.59 76 LEU A CA 1
ATOM 603 C C . LEU A 1 76 ? 9.743 -26.045 -20.741 1.00 37.59 76 LEU A C 1
ATOM 605 O O . LEU A 1 76 ? 9.580 -24.892 -20.345 1.00 37.59 76 LEU A O 1
ATOM 609 N N . ARG A 1 77 ? 8.940 -27.063 -20.441 1.00 37.59 77 ARG A N 1
ATOM 610 C CA . ARG A 1 77 ? 7.820 -27.082 -19.509 1.00 37.59 77 ARG A CA 1
ATOM 611 C C . ARG A 1 77 ? 8.188 -26.471 -18.158 1.00 37.59 77 ARG A C 1
ATOM 613 O O . ARG A 1 77 ? 9.339 -26.523 -17.731 1.00 37.59 77 ARG A O 1
ATOM 620 N N . GLY A 1 78 ? 7.154 -25.947 -17.502 1.00 43.69 78 GLY A N 1
ATOM 621 C CA . GLY A 1 78 ? 7.201 -25.318 -16.192 1.00 43.69 78 GLY A CA 1
ATOM 622 C C . GLY A 1 78 ? 8.155 -25.989 -15.209 1.00 43.69 78 GLY A C 1
ATOM 623 O O . GLY A 1 78 ? 8.044 -27.171 -14.893 1.00 43.69 78 GLY A O 1
ATOM 624 N N . ARG A 1 79 ? 9.067 -25.178 -14.688 1.00 34.31 79 ARG A N 1
ATOM 625 C CA . ARG A 1 79 ? 9.690 -25.388 -13.392 1.00 34.31 79 ARG A CA 1
ATOM 626 C C . ARG A 1 79 ? 9.582 -24.073 -12.645 1.00 34.31 79 ARG A C 1
ATOM 628 O O . ARG A 1 79 ? 10.109 -23.057 -13.094 1.00 34.31 79 ARG A O 1
ATOM 635 N N . SER A 1 80 ? 8.818 -24.124 -11.560 1.00 39.44 80 SER A N 1
ATOM 636 C CA . SER A 1 80 ? 8.678 -23.095 -10.542 1.00 39.44 80 SER A CA 1
ATOM 637 C C . SER A 1 80 ? 10.012 -22.411 -10.271 1.00 39.44 80 SER A C 1
ATOM 639 O O . SER A 1 80 ? 11.016 -23.081 -10.030 1.00 39.44 80 SER A O 1
ATOM 641 N N . PHE A 1 81 ? 10.015 -21.080 -10.267 1.00 39.91 81 PHE A N 1
ATOM 642 C CA . PHE A 1 81 ? 11.094 -20.304 -9.664 1.00 39.91 81 PHE A CA 1
ATOM 643 C C . PHE A 1 81 ? 10.994 -20.469 -8.142 1.00 39.91 81 PHE A C 1
ATOM 645 O O . PHE A 1 81 ? 10.450 -19.629 -7.436 1.00 39.91 81 PHE A O 1
ATOM 652 N N . SER A 1 82 ? 11.432 -21.627 -7.656 1.00 38.28 82 SER A N 1
ATOM 653 C CA . SER A 1 82 ? 11.383 -22.018 -6.257 1.00 38.28 82 SER A CA 1
ATOM 654 C C . SER A 1 82 ? 12.496 -21.345 -5.450 1.00 38.28 82 SER A C 1
ATOM 656 O O . SER A 1 82 ? 13.678 -21.508 -5.751 1.00 38.28 82 SER A O 1
ATOM 658 N N . ASN A 1 83 ? 12.080 -20.710 -4.353 1.00 35.06 83 ASN A N 1
ATOM 659 C CA . ASN A 1 83 ? 12.734 -20.747 -3.040 1.00 35.06 83 ASN A CA 1
ATOM 660 C C . ASN A 1 83 ? 13.952 -19.873 -2.702 1.00 35.06 83 ASN A C 1
ATOM 662 O O . ASN A 1 83 ? 14.522 -20.052 -1.630 1.00 35.06 83 ASN A O 1
ATOM 666 N N . GLN A 1 84 ? 14.288 -18.853 -3.489 1.00 43.28 84 GLN A N 1
ATOM 667 C CA . GLN A 1 84 ? 14.873 -17.642 -2.892 1.00 43.28 84 GLN A CA 1
ATOM 668 C C . GLN A 1 84 ? 13.817 -16.549 -2.983 1.00 43.28 84 GLN A C 1
ATOM 670 O O . GLN A 1 84 ? 13.577 -16.017 -4.066 1.00 43.28 84 GLN A O 1
ATOM 675 N N . GLY A 1 85 ? 13.102 -16.328 -1.873 1.00 56.25 85 GLY A N 1
ATOM 676 C CA . GLY A 1 85 ? 11.908 -15.487 -1.820 1.00 56.25 85 GLY A CA 1
ATOM 677 C C . GLY A 1 85 ? 12.149 -14.140 -2.491 1.00 56.25 85 GLY A C 1
ATOM 678 O O . GLY A 1 85 ? 13.052 -13.396 -2.112 1.00 56.25 85 GLY A O 1
ATOM 679 N N . SER A 1 86 ? 11.365 -13.838 -3.527 1.00 79.69 86 SER A N 1
ATOM 680 C CA . SER A 1 86 ? 11.347 -12.496 -4.103 1.00 79.69 86 SER A CA 1
ATOM 681 C C . SER A 1 86 ? 11.022 -11.494 -2.992 1.00 79.69 86 SER A C 1
ATOM 683 O O . SER A 1 86 ? 10.175 -11.777 -2.149 1.00 79.69 86 SER A O 1
ATOM 685 N N . TYR A 1 87 ? 11.635 -10.306 -3.008 1.00 89.88 87 TYR A N 1
ATOM 686 C CA . TYR A 1 87 ? 11.282 -9.229 -2.073 1.00 89.88 87 TYR A CA 1
ATOM 687 C C . TYR A 1 87 ? 9.775 -8.929 -2.070 1.00 89.88 87 TYR A C 1
ATOM 689 O O . TYR A 1 87 ? 9.228 -8.553 -1.042 1.00 89.88 87 TYR A O 1
ATOM 697 N N . TRP A 1 88 ? 9.096 -9.148 -3.200 1.00 92.69 88 TRP A N 1
ATOM 698 C CA . TRP A 1 88 ? 7.644 -9.022 -3.312 1.00 92.69 88 TRP A CA 1
ATOM 699 C C . TRP A 1 88 ? 6.877 -10.094 -2.543 1.00 92.69 88 TRP A C 1
ATOM 701 O O . TRP A 1 88 ? 5.896 -9.759 -1.888 1.00 92.69 88 TRP A O 1
ATOM 711 N N . LEU A 1 89 ? 7.358 -11.339 -2.556 1.00 91.88 89 LEU A N 1
ATOM 712 C CA . LEU A 1 89 ? 6.771 -12.412 -1.757 1.00 91.88 89 LEU A CA 1
ATOM 713 C C . LEU A 1 89 ? 6.917 -12.097 -0.266 1.00 91.88 89 LEU A C 1
ATOM 715 O O . LEU A 1 89 ? 5.935 -12.132 0.457 1.00 91.88 89 LEU A O 1
ATOM 719 N N . ALA A 1 90 ? 8.104 -11.653 0.163 1.00 92.38 90 ALA A N 1
ATOM 720 C CA . ALA A 1 90 ? 8.321 -11.233 1.546 1.00 92.38 90 ALA A CA 1
ATOM 721 C C . ALA A 1 90 ? 7.396 -10.073 1.959 1.00 92.38 90 ALA A C 1
ATOM 723 O O . ALA A 1 90 ? 6.894 -10.061 3.078 1.00 92.38 90 ALA A O 1
ATOM 724 N N . ILE A 1 91 ? 7.140 -9.106 1.067 1.00 94.50 91 ILE A N 1
ATOM 725 C CA . ILE A 1 91 ? 6.161 -8.039 1.323 1.00 94.50 91 ILE A CA 1
ATOM 726 C C . ILE A 1 91 ? 4.761 -8.635 1.518 1.00 94.50 91 ILE A C 1
ATOM 728 O O . ILE A 1 91 ? 4.105 -8.292 2.495 1.00 94.50 91 ILE A O 1
ATOM 732 N N . VAL A 1 92 ? 4.311 -9.526 0.630 1.00 95.00 92 VAL A N 1
ATOM 733 C CA . VAL A 1 92 ? 2.996 -10.186 0.737 1.00 95.00 92 VAL A CA 1
ATOM 734 C C . VAL A 1 92 ? 2.880 -10.988 2.034 1.00 95.00 92 VAL A C 1
ATOM 736 O O . VAL A 1 92 ? 1.875 -10.867 2.731 1.00 95.00 92 VAL A O 1
ATOM 739 N N . ASP A 1 93 ? 3.919 -11.734 2.404 1.00 94.12 93 ASP A N 1
ATOM 740 C CA . ASP A 1 93 ? 3.965 -12.501 3.650 1.00 94.12 93 ASP A CA 1
ATOM 741 C C . ASP A 1 93 ? 3.849 -11.583 4.876 1.00 94.12 93 ASP A C 1
ATOM 743 O O . ASP A 1 93 ? 3.077 -11.870 5.786 1.00 94.12 93 ASP A O 1
ATOM 747 N N . ASN A 1 94 ? 4.519 -10.423 4.870 1.00 94.44 94 ASN A N 1
ATOM 748 C CA . ASN A 1 94 ? 4.380 -9.419 5.933 1.00 94.44 94 ASN A CA 1
ATOM 749 C C . ASN A 1 94 ? 2.953 -8.845 6.014 1.00 94.44 94 ASN A C 1
ATOM 751 O O . ASN A 1 94 ? 2.439 -8.621 7.109 1.00 94.44 94 ASN A O 1
ATOM 755 N N . LEU A 1 95 ? 2.290 -8.609 4.875 1.00 95.50 95 LEU A N 1
ATOM 756 C CA . LEU A 1 95 ? 0.897 -8.145 4.863 1.00 95.50 95 LEU A CA 1
ATOM 757 C C . LEU A 1 95 ? -0.063 -9.215 5.401 1.00 95.50 95 LEU A C 1
ATOM 759 O O . LEU A 1 95 ? -0.993 -8.882 6.139 1.00 95.50 95 LEU A O 1
ATOM 763 N N . ASN A 1 96 ? 0.167 -10.482 5.049 1.00 95.88 96 ASN A N 1
ATOM 764 C CA . ASN A 1 96 ? -0.589 -11.623 5.562 1.00 95.88 96 ASN A CA 1
ATOM 765 C C . ASN A 1 96 ? -0.423 -11.780 7.073 1.00 95.88 96 ASN A C 1
ATOM 767 O O . ASN A 1 96 ? -1.419 -11.888 7.786 1.00 95.88 96 ASN A O 1
ATOM 771 N N . GLU A 1 97 ? 0.815 -11.739 7.558 1.00 95.50 97 GLU A N 1
ATOM 772 C CA . GLU A 1 97 ? 1.118 -11.860 8.981 1.00 95.50 97 GLU A CA 1
ATOM 773 C C . GLU A 1 97 ? 0.464 -10.729 9.781 1.00 95.50 97 GLU A C 1
ATOM 775 O O . GLU A 1 97 ? -0.254 -10.976 10.749 1.00 95.50 97 GLU A O 1
ATOM 780 N N . LEU A 1 98 ? 0.592 -9.483 9.310 1.00 95.56 98 LEU A N 1
ATOM 781 C CA . LEU A 1 98 ? -0.084 -8.342 9.922 1.00 95.56 98 LEU A CA 1
ATOM 782 C C . LEU A 1 98 ? -1.607 -8.533 9.964 1.00 95.56 98 LEU A C 1
ATOM 784 O O . LEU A 1 98 ? -2.236 -8.242 10.982 1.00 95.56 98 LEU A O 1
ATOM 788 N N . LEU A 1 99 ? -2.218 -9.002 8.871 1.00 95.94 99 LEU A N 1
ATOM 789 C CA . LEU A 1 99 ? -3.660 -9.244 8.830 1.00 95.94 99 LEU A CA 1
ATOM 790 C C . LEU A 1 99 ? -4.076 -10.308 9.854 1.00 95.94 99 LEU A C 1
ATOM 792 O O . LEU A 1 99 ? -5.090 -10.122 10.530 1.00 95.94 99 LEU A O 1
ATOM 796 N N . ASN A 1 100 ? -3.313 -11.393 9.977 1.00 96.31 100 ASN A N 1
ATOM 797 C CA . ASN A 1 100 ? -3.583 -12.457 10.941 1.00 96.31 100 ASN A CA 1
ATOM 798 C C . ASN A 1 100 ? -3.490 -11.932 12.373 1.00 96.31 100 ASN A C 1
ATOM 800 O O . ASN A 1 100 ? -4.466 -12.051 13.111 1.00 96.31 100 ASN A O 1
ATOM 804 N N . ILE A 1 101 ? -2.409 -11.225 12.716 1.00 95.31 101 ILE A N 1
ATOM 805 C CA . ILE A 1 101 ? -2.231 -10.605 14.036 1.00 95.31 101 ILE A CA 1
ATOM 806 C C . ILE A 1 101 ? -3.408 -9.678 14.365 1.00 95.31 101 ILE A C 1
ATOM 808 O O . ILE A 1 101 ? -3.993 -9.770 15.445 1.00 95.31 101 ILE A O 1
ATOM 812 N N . LEU A 1 102 ? -3.802 -8.793 13.443 1.00 94.62 102 LEU A N 1
ATOM 813 C CA . LEU A 1 102 ? -4.917 -7.867 13.673 1.00 94.62 102 LEU A CA 1
ATOM 814 C C . LEU A 1 102 ? -6.250 -8.605 13.877 1.00 94.62 102 LEU A C 1
ATOM 816 O O . LEU A 1 102 ? -7.064 -8.189 14.704 1.00 94.62 102 LEU A O 1
ATOM 820 N N . ARG A 1 103 ? -6.482 -9.701 13.147 1.00 95.06 103 ARG A N 1
ATOM 821 C CA . ARG A 1 103 ? -7.698 -10.516 13.275 1.00 95.06 103 ARG A CA 1
ATOM 822 C C . ARG A 1 103 ? -7.735 -11.300 14.581 1.00 95.06 103 ARG A C 1
ATOM 824 O O . ARG A 1 103 ? -8.774 -11.313 15.234 1.00 95.06 103 ARG A O 1
ATOM 831 N N . GLU A 1 104 ? -6.627 -11.926 14.958 1.00 96.50 104 GLU A N 1
ATOM 832 C CA . GLU A 1 104 ? -6.493 -12.693 16.202 1.00 96.50 104 GLU A CA 1
ATOM 833 C C . GLU A 1 104 ? -6.651 -11.804 17.438 1.00 96.50 104 GLU A C 1
ATOM 835 O O . GLU A 1 104 ? -7.228 -12.224 18.436 1.00 96.50 104 GLU A O 1
ATOM 840 N N . ASN A 1 105 ? -6.236 -10.538 17.341 1.00 93.69 105 ASN A N 1
ATOM 841 C CA . ASN A 1 105 ? -6.426 -9.531 18.386 1.00 93.69 105 ASN A CA 1
ATOM 842 C C . ASN A 1 105 ? -7.789 -8.815 18.313 1.00 93.69 105 ASN A C 1
ATOM 844 O O . ASN A 1 105 ? -7.971 -7.766 18.933 1.00 93.69 105 ASN A O 1
ATOM 848 N N . CYS A 1 106 ? -8.753 -9.354 17.558 1.00 93.62 106 CYS A N 1
ATOM 849 C CA . CYS A 1 106 ? -10.122 -8.839 17.453 1.00 93.62 106 CYS A CA 1
ATOM 850 C C . CYS A 1 106 ? -10.207 -7.355 17.047 1.00 93.62 106 CYS A C 1
ATOM 852 O O . CYS A 1 106 ? -11.148 -6.652 17.427 1.00 93.62 106 CYS A O 1
ATOM 854 N N . VAL A 1 107 ? -9.241 -6.858 16.264 1.00 93.56 107 VAL A N 1
ATOM 855 C CA . VAL A 1 107 ? -9.256 -5.470 15.796 1.00 93.56 107 VAL A CA 1
ATOM 856 C C . VAL A 1 107 ? -10.445 -5.282 14.843 1.00 93.56 107 VAL A C 1
ATOM 858 O O . VAL A 1 107 ? -10.578 -6.029 13.869 1.00 93.56 107 VAL A O 1
ATOM 861 N N . PRO A 1 108 ? -11.320 -4.281 15.062 1.00 93.62 108 PRO A N 1
ATOM 862 C CA . PRO A 1 108 ? -12.468 -4.065 14.189 1.00 93.62 108 PRO A CA 1
ATOM 863 C C . PRO A 1 108 ? -12.053 -3.847 12.729 1.00 93.62 108 PRO A C 1
ATOM 865 O O . PRO A 1 108 ? -11.126 -3.084 12.442 1.00 93.62 108 PRO A O 1
ATOM 868 N N . ALA A 1 109 ? -12.791 -4.447 11.789 1.00 94.56 109 ALA A N 1
ATOM 869 C CA . ALA A 1 109 ? -12.459 -4.436 10.359 1.00 94.56 109 ALA A CA 1
ATOM 870 C C . ALA A 1 109 ? -12.259 -3.023 9.776 1.00 94.56 109 ALA A C 1
ATOM 872 O O . ALA A 1 109 ? -11.466 -2.831 8.856 1.00 94.56 109 ALA A O 1
ATOM 873 N N . ILE A 1 110 ? -12.931 -2.009 10.335 1.00 92.25 110 ILE A N 1
ATOM 874 C CA . ILE A 1 110 ? -12.751 -0.615 9.918 1.00 92.25 110 ILE A CA 1
ATOM 875 C C . ILE A 1 110 ? -11.325 -0.102 10.161 1.00 92.25 110 ILE A C 1
ATOM 877 O O . ILE A 1 110 ? -10.784 0.601 9.306 1.00 92.25 110 ILE A O 1
ATOM 881 N N . PHE A 1 111 ? -10.695 -0.479 11.276 1.00 91.88 111 PHE A N 1
ATOM 882 C CA . PHE A 1 111 ? -9.314 -0.103 11.570 1.00 91.88 111 PHE A CA 1
ATOM 883 C C . PHE A 1 111 ? -8.348 -0.873 10.679 1.00 91.88 111 PHE A C 1
ATOM 885 O O . PHE A 1 111 ? -7.480 -0.253 10.072 1.00 91.88 111 PHE A O 1
ATOM 892 N N . ILE A 1 112 ? -8.562 -2.183 10.517 1.00 94.94 112 ILE A N 1
ATOM 893 C CA . ILE A 1 112 ? -7.770 -3.030 9.614 1.00 94.94 112 ILE A CA 1
ATOM 894 C C . ILE A 1 112 ? -7.748 -2.425 8.203 1.00 94.94 112 ILE A C 1
ATOM 896 O O . ILE A 1 112 ? -6.684 -2.197 7.628 1.00 94.94 112 ILE A O 1
ATOM 900 N N . ARG A 1 113 ? -8.919 -2.045 7.680 1.00 95.19 113 ARG A N 1
ATOM 901 C CA . ARG A 1 113 ? -9.041 -1.410 6.363 1.00 95.19 113 ARG A CA 1
ATOM 902 C C . ARG A 1 113 ? -8.290 -0.090 6.251 1.00 95.19 113 ARG A C 1
ATOM 904 O O . ARG A 1 113 ? -7.649 0.178 5.232 1.00 95.19 113 ARG A O 1
ATOM 911 N N . LYS A 1 114 ? -8.356 0.752 7.284 1.00 93.38 114 LYS A N 1
ATOM 912 C CA . LYS A 1 114 ? -7.617 2.022 7.320 1.00 93.38 114 LYS A CA 1
ATOM 913 C C . LYS A 1 114 ? -6.104 1.799 7.367 1.00 93.38 114 LYS A C 1
ATOM 915 O O . LYS A 1 114 ? -5.390 2.500 6.648 1.00 93.38 114 LYS A O 1
ATOM 920 N N . ILE A 1 115 ? -5.637 0.796 8.111 1.00 94.00 115 ILE A N 1
ATOM 921 C CA . ILE A 1 115 ? -4.224 0.403 8.167 1.00 94.00 115 ILE A CA 1
ATOM 922 C C . ILE A 1 115 ? -3.738 -0.008 6.773 1.00 94.00 115 ILE A C 1
ATOM 924 O O . ILE A 1 115 ? -2.788 0.588 6.267 1.00 94.00 115 ILE A O 1
ATOM 928 N N . PHE A 1 116 ? -4.424 -0.937 6.098 1.00 96.00 116 PHE A N 1
ATOM 929 C CA . PHE A 1 116 ? -4.007 -1.386 4.763 1.00 96.00 116 PHE A CA 1
ATOM 930 C C . PHE A 1 116 ? -4.075 -0.285 3.706 1.00 96.00 116 PHE A C 1
ATOM 932 O O . PHE A 1 116 ? -3.168 -0.177 2.885 1.00 96.00 116 PHE A O 1
ATOM 939 N N . THR A 1 117 ? -5.070 0.602 3.768 1.00 95.38 117 THR A N 1
ATOM 940 C CA . THR A 1 117 ? -5.119 1.774 2.876 1.00 95.38 117 THR A CA 1
ATOM 941 C C . THR A 1 117 ? -3.871 2.648 3.054 1.0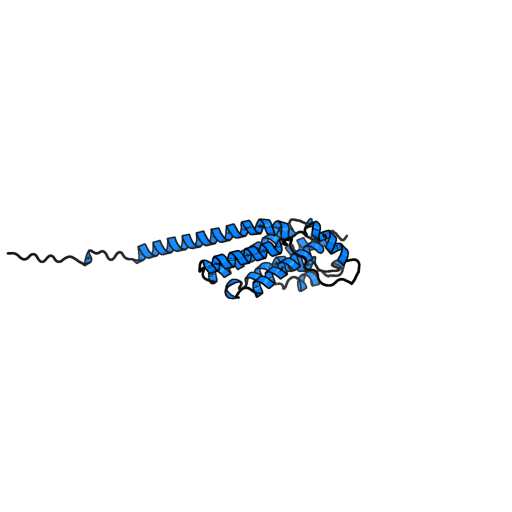0 95.38 117 THR A C 1
ATOM 943 O O . THR A 1 117 ? -3.235 3.044 2.078 1.00 95.38 117 THR A O 1
ATOM 946 N N . GLN A 1 118 ? -3.455 2.910 4.298 1.00 95.00 118 GLN A N 1
ATOM 947 C CA . GLN A 1 118 ? -2.241 3.687 4.564 1.00 95.00 118 GLN A CA 1
ATOM 948 C C . GLN A 1 118 ? -0.959 2.957 4.151 1.00 95.00 118 GLN A C 1
ATOM 950 O O . GLN A 1 118 ? -0.035 3.601 3.653 1.00 95.00 118 GLN A O 1
ATOM 955 N N . ILE A 1 119 ? -0.897 1.6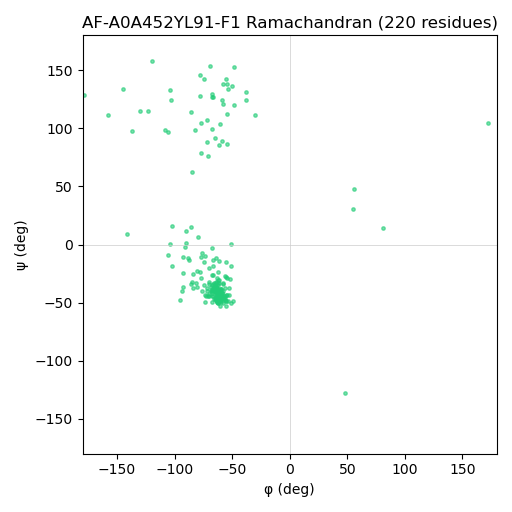36 4.323 1.00 95.81 119 ILE A N 1
ATOM 956 C CA . ILE A 1 119 ? 0.240 0.819 3.883 1.00 95.81 119 ILE A CA 1
ATOM 957 C C . ILE A 1 119 ? 0.377 0.861 2.360 1.00 95.81 119 ILE A C 1
ATOM 959 O O . ILE A 1 119 ? 1.466 1.117 1.854 1.00 95.81 119 ILE A O 1
ATOM 963 N N . PHE A 1 120 ? -0.712 0.678 1.614 1.00 97.06 120 PHE A N 1
ATOM 964 C CA . PHE A 1 120 ? -0.673 0.705 0.151 1.00 97.06 120 PHE A CA 1
ATOM 965 C C . PHE A 1 120 ? -0.313 2.100 -0.372 1.00 97.06 120 PHE A C 1
ATOM 967 O O . PHE A 1 120 ? 0.508 2.226 -1.280 1.00 97.06 120 PHE A O 1
ATOM 974 N N . SER A 1 121 ? -0.832 3.158 0.259 1.00 96.19 121 SER A N 1
ATOM 975 C CA . SER A 1 121 ? -0.430 4.539 -0.035 1.00 96.19 121 SER A CA 1
ATOM 976 C C . SER A 1 121 ? 1.068 4.771 0.214 1.00 96.19 121 SER A C 1
ATOM 978 O O . SER A 1 121 ? 1.754 5.399 -0.596 1.00 96.19 121 SER A O 1
ATOM 980 N N . PHE A 1 122 ? 1.612 4.194 1.289 1.00 95.94 122 PHE A N 1
ATOM 981 C CA . PHE A 1 122 ? 3.041 4.235 1.586 1.00 95.94 122 PHE A CA 1
ATOM 982 C C . PHE A 1 122 ? 3.884 3.469 0.557 1.00 95.94 122 PHE A C 1
ATOM 984 O O . PHE A 1 122 ? 4.862 4.023 0.058 1.00 95.94 1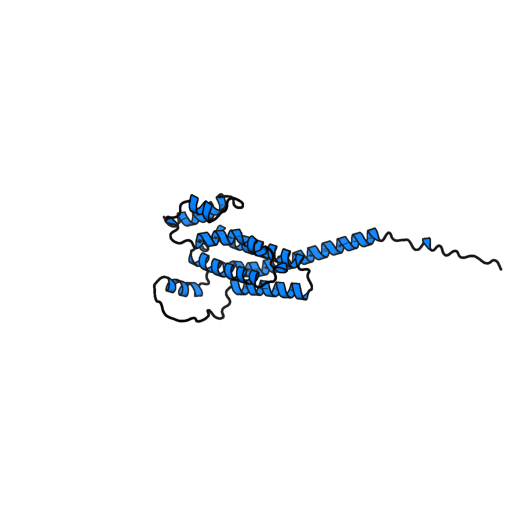22 PHE A O 1
ATOM 991 N N . ILE A 1 123 ? 3.493 2.241 0.197 1.00 96.19 123 ILE A N 1
ATOM 992 C CA . ILE A 1 123 ? 4.149 1.439 -0.850 1.00 96.19 123 ILE A CA 1
ATOM 993 C C . ILE A 1 123 ? 4.194 2.234 -2.160 1.00 96.19 123 ILE A C 1
ATOM 995 O O . ILE A 1 123 ? 5.257 2.377 -2.766 1.00 96.19 123 ILE A O 1
ATOM 999 N N . ASN A 1 124 ? 3.057 2.806 -2.563 1.00 94.94 124 ASN A N 1
ATOM 1000 C CA . ASN A 1 124 ? 2.951 3.648 -3.748 1.00 94.94 124 ASN A CA 1
ATOM 1001 C C . ASN A 1 124 ? 3.943 4.815 -3.707 1.00 94.94 124 ASN A C 1
ATOM 1003 O O . ASN A 1 124 ? 4.735 4.974 -4.634 1.00 94.94 124 ASN A O 1
ATOM 1007 N N . ALA A 1 125 ? 3.934 5.596 -2.623 1.00 93.31 125 ALA A N 1
ATOM 1008 C CA . ALA A 1 125 ? 4.811 6.750 -2.468 1.00 93.31 125 ALA A CA 1
ATOM 1009 C C . ALA A 1 125 ? 6.297 6.356 -2.484 1.00 93.31 125 ALA A C 1
ATOM 1011 O O . ALA A 1 125 ? 7.085 6.981 -3.187 1.00 93.31 125 ALA A O 1
ATOM 1012 N N . GLN A 1 126 ? 6.688 5.302 -1.764 1.00 93.12 126 GLN A N 1
ATOM 1013 C CA . GLN A 1 126 ? 8.081 4.846 -1.689 1.00 93.12 126 GLN A CA 1
ATOM 1014 C C . GLN A 1 126 ? 8.622 4.382 -3.043 1.00 93.12 126 GLN A C 1
ATOM 1016 O O . GLN A 1 126 ? 9.700 4.807 -3.471 1.00 93.12 126 GLN A O 1
ATOM 1021 N N . LEU A 1 127 ? 7.867 3.532 -3.742 1.00 92.31 127 LEU A N 1
ATOM 1022 C CA . LEU A 1 127 ? 8.277 3.009 -5.042 1.00 92.31 127 LEU A CA 1
ATOM 1023 C C . LEU A 1 127 ? 8.306 4.117 -6.096 1.00 92.31 127 LEU A C 1
ATOM 1025 O O . LEU A 1 127 ? 9.273 4.228 -6.850 1.00 92.31 127 LEU A O 1
ATOM 1029 N N . PHE A 1 128 ? 7.277 4.966 -6.120 1.00 90.31 128 PHE A N 1
ATOM 1030 C CA . PHE A 1 128 ? 7.189 6.073 -7.065 1.00 90.31 128 PHE A CA 1
ATOM 1031 C C . PHE A 1 128 ? 8.318 7.085 -6.844 1.00 90.31 128 PHE A C 1
ATOM 1033 O O . PHE A 1 128 ? 9.039 7.410 -7.787 1.00 90.31 128 PHE A O 1
ATOM 1040 N N . ASN A 1 129 ? 8.564 7.499 -5.596 1.00 89.88 129 ASN A N 1
ATOM 1041 C CA . ASN A 1 129 ? 9.677 8.388 -5.255 1.00 89.88 129 ASN A CA 1
ATOM 1042 C C . ASN A 1 129 ? 11.025 7.780 -5.638 1.00 89.88 129 ASN A C 1
ATOM 1044 O O . ASN A 1 129 ? 11.903 8.479 -6.139 1.00 89.88 129 ASN A O 1
ATOM 1048 N N . SER A 1 130 ? 11.189 6.470 -5.466 1.00 89.38 130 SER A N 1
ATOM 1049 C CA . SER A 1 130 ? 12.419 5.804 -5.877 1.00 89.38 130 SER A CA 1
ATOM 1050 C C . SER A 1 130 ? 12.630 5.856 -7.390 1.00 89.38 130 SER A C 1
ATOM 1052 O O . SER A 1 130 ? 13.750 6.114 -7.816 1.00 89.38 130 SER A O 1
ATOM 1054 N N . LEU A 1 131 ? 11.589 5.687 -8.214 1.00 84.69 131 LEU A N 1
ATOM 1055 C CA . LEU A 1 131 ? 11.696 5.886 -9.668 1.00 84.69 131 LEU A CA 1
ATOM 1056 C C . LEU A 1 131 ? 12.012 7.347 -10.030 1.00 84.69 131 LEU A C 1
ATOM 1058 O O . LEU A 1 131 ? 12.787 7.608 -10.950 1.00 84.69 131 LEU A O 1
ATOM 1062 N N . LEU A 1 132 ? 11.453 8.307 -9.287 1.00 82.12 132 LEU A N 1
ATOM 1063 C CA . LEU A 1 132 ? 11.716 9.731 -9.497 1.00 82.12 132 LEU A CA 1
ATOM 1064 C C . LEU A 1 132 ? 13.131 10.151 -9.099 1.00 82.12 132 LEU A C 1
ATOM 1066 O O . LEU A 1 132 ? 13.670 11.077 -9.694 1.00 82.12 132 LEU A O 1
ATOM 1070 N N . VAL A 1 133 ? 13.743 9.526 -8.099 1.00 84.75 133 VAL A N 1
ATOM 1071 C CA . VAL A 1 133 ? 15.076 9.919 -7.612 1.00 84.75 133 VAL A CA 1
ATOM 1072 C C . VAL A 1 133 ? 16.180 9.106 -8.292 1.00 84.75 133 VAL A C 1
ATOM 1074 O O . VAL A 1 133 ? 17.213 9.659 -8.669 1.00 84.75 133 VAL A O 1
ATOM 1077 N N . ARG A 1 134 ? 15.963 7.804 -8.496 1.00 80.06 134 ARG A N 1
ATOM 1078 C CA . ARG A 1 134 ? 16.990 6.846 -8.922 1.00 80.06 134 ARG A CA 1
ATOM 1079 C C . ARG A 1 134 ? 16.828 6.455 -10.381 1.00 80.06 134 ARG A C 1
ATOM 1081 O O . ARG A 1 134 ? 16.066 5.556 -10.740 1.00 80.06 134 ARG A O 1
ATOM 1088 N N . HIS A 1 135 ? 17.585 7.120 -11.245 1.00 78.56 135 HIS A N 1
ATOM 1089 C CA . HIS A 1 135 ? 17.502 6.928 -12.692 1.00 78.56 135 HIS A CA 1
ATOM 1090 C C . HIS A 1 135 ? 17.863 5.507 -13.154 1.00 78.56 135 HIS A C 1
ATOM 1092 O O . HIS A 1 135 ? 17.484 5.103 -14.253 1.00 78.56 135 HIS A O 1
ATOM 1098 N N . GLU A 1 136 ? 18.639 4.764 -12.368 1.00 78.19 136 GLU A N 1
ATOM 1099 C CA . GLU A 1 136 ? 19.048 3.390 -12.654 1.00 78.19 136 GLU A CA 1
ATOM 1100 C C . GLU A 1 136 ? 17.905 2.383 -12.441 1.00 78.19 136 GLU A C 1
ATOM 1102 O O . GLU A 1 136 ? 17.962 1.245 -12.914 1.00 78.19 136 GLU A O 1
ATOM 1107 N N . CYS A 1 137 ? 16.838 2.803 -11.757 1.00 82.56 137 CYS A N 1
ATOM 1108 C CA . CYS A 1 137 ? 15.625 2.018 -11.575 1.00 82.56 137 CYS A CA 1
ATOM 1109 C C . CYS A 1 137 ? 14.699 2.088 -12.800 1.00 82.56 137 CYS A C 1
ATOM 1111 O O . CYS A 1 137 ? 13.946 1.149 -13.040 1.00 82.56 137 CYS A O 1
ATOM 1113 N N . CYS A 1 138 ? 14.812 3.124 -13.634 1.00 82.25 138 CYS A N 1
ATOM 1114 C CA . CYS A 1 138 ? 13.922 3.387 -14.771 1.00 82.25 138 CYS A CA 1
ATOM 1115 C C . CYS A 1 138 ? 14.327 2.625 -16.047 1.00 82.25 138 CYS A C 1
ATOM 1117 O O . CYS A 1 138 ? 14.660 3.226 -17.071 1.00 82.25 138 CYS A O 1
ATOM 1119 N N . SER A 1 139 ? 14.303 1.291 -15.991 1.00 80.75 139 SER A N 1
ATOM 1120 C CA . SER A 1 139 ? 14.545 0.404 -17.140 1.00 80.75 139 SER A CA 1
ATOM 1121 C C . SER A 1 139 ? 13.333 -0.481 -17.429 1.00 80.75 139 SER A C 1
ATOM 1123 O O . SER A 1 139 ? 12.528 -0.735 -16.535 1.00 80.75 139 SER A O 1
ATOM 1125 N N . PHE A 1 140 ? 13.224 -0.993 -18.659 1.00 82.06 140 PHE A N 1
ATOM 1126 C CA . PHE A 1 140 ? 12.164 -1.938 -19.034 1.00 82.06 140 PHE A CA 1
ATOM 1127 C C . PHE A 1 140 ? 12.162 -3.181 -18.127 1.00 82.06 140 PHE A C 1
ATOM 1129 O O . PHE A 1 140 ? 11.122 -3.566 -17.607 1.00 82.06 140 PHE A O 1
ATOM 1136 N N . SER A 1 141 ? 13.338 -3.770 -17.873 1.00 83.75 141 SER A N 1
ATOM 1137 C CA . SER A 1 141 ? 13.473 -4.972 -17.036 1.00 83.75 141 SER A CA 1
ATOM 1138 C C . SER A 1 141 ? 13.051 -4.732 -15.582 1.00 83.75 141 SER A C 1
ATOM 1140 O O . SER A 1 141 ? 12.361 -5.570 -15.006 1.00 83.75 141 SER A O 1
ATOM 1142 N N . ASN A 1 142 ? 13.410 -3.584 -14.996 1.00 86.12 142 ASN A N 1
ATOM 1143 C CA . ASN A 1 142 ? 12.941 -3.229 -13.654 1.00 86.12 142 ASN A CA 1
ATOM 1144 C C . ASN A 1 142 ? 11.435 -2.935 -13.647 1.00 86.12 142 ASN A C 1
ATOM 1146 O O . ASN A 1 142 ? 10.745 -3.360 -12.729 1.00 86.12 142 ASN A O 1
ATOM 1150 N N . GLY A 1 143 ? 10.920 -2.251 -14.676 1.00 86.75 143 GLY A N 1
ATOM 1151 C CA . GLY A 1 143 ? 9.487 -2.017 -14.839 1.00 86.75 143 GLY A CA 1
ATOM 1152 C C . GLY A 1 143 ? 8.704 -3.328 -14.857 1.00 86.75 143 GLY A C 1
ATOM 1153 O O . GLY A 1 143 ? 7.754 -3.482 -14.100 1.00 86.75 143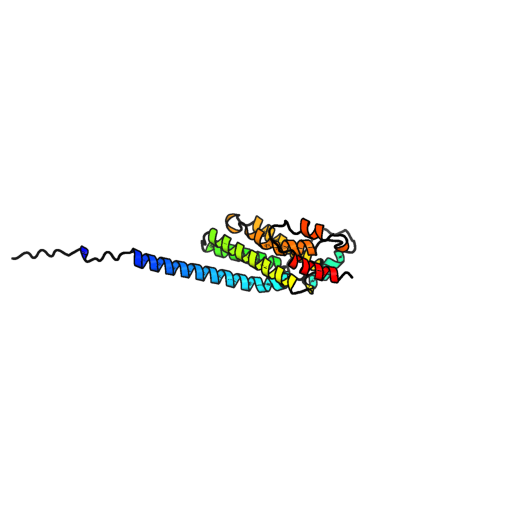 GLY A O 1
ATOM 1154 N N . GLU A 1 144 ? 9.154 -4.310 -15.636 1.00 86.31 144 GLU A N 1
ATOM 1155 C CA . GLU A 1 144 ? 8.500 -5.617 -15.722 1.00 86.31 144 GLU A CA 1
ATOM 1156 C C . GLU A 1 144 ? 8.554 -6.381 -14.388 1.00 86.31 144 GLU A C 1
ATOM 1158 O O . GLU A 1 144 ? 7.572 -6.997 -13.978 1.00 86.31 144 GLU A O 1
ATOM 1163 N N . TYR A 1 145 ? 9.666 -6.281 -13.658 1.00 89.00 145 TYR A N 1
ATOM 1164 C CA . TYR A 1 145 ? 9.789 -6.872 -12.325 1.00 89.00 145 TYR A CA 1
ATOM 1165 C C . TYR A 1 145 ? 8.843 -6.238 -11.302 1.00 89.00 145 TYR A C 1
ATOM 1167 O O . TYR A 1 145 ? 8.129 -6.951 -10.598 1.00 89.00 145 TYR A O 1
ATOM 1175 N N . VAL A 1 146 ? 8.780 -4.904 -11.249 1.00 91.19 146 VAL A N 1
ATOM 1176 C CA . VAL A 1 146 ? 7.839 -4.196 -10.370 1.00 91.19 146 VAL A CA 1
ATOM 1177 C C . VAL A 1 146 ? 6.398 -4.500 -10.779 1.00 91.19 146 VAL A C 1
ATOM 1179 O O . VAL A 1 146 ? 5.561 -4.706 -9.910 1.00 91.19 146 VAL A O 1
ATOM 1182 N N . LYS A 1 147 ? 6.095 -4.607 -12.080 1.00 90.38 147 LYS A N 1
ATOM 1183 C CA . LYS A 1 147 ? 4.762 -4.976 -12.579 1.00 90.38 147 LYS A CA 1
ATOM 1184 C C . LYS A 1 147 ? 4.313 -6.337 -12.050 1.00 90.38 147 LYS A C 1
ATOM 1186 O O . LYS A 1 147 ? 3.189 -6.459 -11.571 1.00 90.38 147 LYS A O 1
ATOM 1191 N N . GLN A 1 148 ? 5.192 -7.339 -12.097 1.00 90.56 148 GLN A N 1
ATOM 1192 C CA . GLN A 1 148 ? 4.918 -8.669 -11.541 1.00 90.56 148 GLN A CA 1
ATOM 1193 C C . GLN A 1 148 ? 4.715 -8.623 -10.023 1.00 90.56 148 GLN A C 1
ATOM 1195 O O . GLN A 1 148 ? 3.835 -9.300 -9.500 1.00 90.56 148 GLN A O 1
ATOM 1200 N N . GLY A 1 149 ? 5.486 -7.798 -9.318 1.00 93.00 149 GLY A N 1
ATOM 1201 C CA . GLY A 1 149 ? 5.314 -7.569 -7.887 1.00 93.00 149 GLY A CA 1
ATOM 1202 C C . GLY A 1 149 ? 3.980 -6.919 -7.514 1.00 93.00 149 GLY A C 1
ATOM 1203 O O . GLY A 1 149 ? 3.274 -7.399 -6.630 1.00 93.00 149 GLY A O 1
ATOM 1204 N N . LEU A 1 150 ? 3.580 -5.872 -8.239 1.00 94.50 150 LEU A N 1
ATOM 1205 C CA . LEU A 1 150 ? 2.277 -5.224 -8.065 1.00 94.50 150 LEU A CA 1
ATOM 1206 C C . LEU A 1 150 ? 1.115 -6.180 -8.369 1.00 94.50 150 LEU A C 1
ATOM 1208 O O . LEU A 1 150 ? 0.085 -6.099 -7.707 1.00 94.50 150 LEU A O 1
ATOM 1212 N N . ALA A 1 151 ? 1.286 -7.104 -9.320 1.00 94.25 151 ALA A N 1
ATOM 1213 C CA . ALA A 1 151 ? 0.296 -8.144 -9.590 1.00 94.25 151 ALA A CA 1
ATOM 1214 C C . ALA A 1 151 ? 0.132 -9.111 -8.403 1.00 94.25 151 ALA A C 1
ATOM 1216 O O . ALA A 1 151 ? -0.984 -9.534 -8.127 1.00 94.25 151 ALA A O 1
ATOM 1217 N N . GLN A 1 152 ? 1.199 -9.414 -7.654 1.00 94.62 152 GLN A N 1
ATOM 1218 C CA . GLN A 1 152 ? 1.086 -10.215 -6.425 1.00 94.62 152 GLN A CA 1
ATOM 1219 C C . GLN A 1 152 ? 0.288 -9.481 -5.340 1.00 94.62 152 GLN A C 1
ATOM 1221 O O . GLN A 1 152 ? -0.549 -10.094 -4.685 1.00 94.62 152 GLN A O 1
ATOM 1226 N N . LEU A 1 153 ? 0.484 -8.166 -5.188 1.00 95.31 153 LEU A N 1
ATOM 1227 C CA . LEU A 1 153 ? -0.334 -7.358 -4.273 1.00 95.31 153 LEU A CA 1
ATOM 1228 C C . LEU A 1 153 ? -1.809 -7.312 -4.700 1.00 95.31 153 LEU A C 1
ATOM 1230 O O . LEU A 1 153 ? -2.695 -7.307 -3.851 1.00 95.31 153 LEU A O 1
ATOM 1234 N N . GLU A 1 154 ? -2.078 -7.285 -6.006 1.00 94.94 154 GLU A N 1
ATOM 1235 C CA . GLU A 1 154 ? -3.438 -7.342 -6.549 1.00 94.94 154 GLU A CA 1
ATOM 1236 C C . GLU A 1 154 ? -4.111 -8.691 -6.274 1.00 94.94 154 GLU A C 1
ATOM 1238 O O . GLU A 1 154 ? -5.253 -8.709 -5.818 1.00 94.94 154 GLU A O 1
ATOM 1243 N N . VAL A 1 155 ? -3.392 -9.803 -6.465 1.00 95.06 155 VAL A N 1
ATOM 1244 C CA . VAL A 1 155 ? -3.871 -11.146 -6.097 1.00 95.06 155 VAL A CA 1
ATOM 1245 C C . VAL A 1 155 ? -4.171 -11.218 -4.602 1.00 95.06 155 VAL A C 1
ATOM 1247 O O . VAL A 1 155 ? -5.269 -11.619 -4.229 1.00 95.06 155 VAL A O 1
ATOM 1250 N N . TRP A 1 156 ? -3.257 -10.738 -3.754 1.00 96.00 156 TRP A N 1
ATOM 1251 C CA . TRP A 1 156 ? -3.462 -10.698 -2.305 1.00 96.00 156 TRP A CA 1
ATOM 1252 C C . TRP A 1 156 ? -4.735 -9.926 -1.920 1.00 96.00 156 TRP A C 1
ATOM 1254 O O . TRP A 1 156 ? -5.539 -10.404 -1.122 1.00 96.00 156 TRP A O 1
ATOM 1264 N N . CYS A 1 157 ? -4.984 -8.763 -2.535 1.00 94.69 157 CYS A N 1
ATOM 1265 C CA . CYS A 1 157 ? -6.229 -8.020 -2.318 1.00 94.69 157 CYS A CA 1
ATOM 1266 C C . CYS A 1 157 ? -7.487 -8.786 -2.756 1.00 94.69 157 CYS A C 1
ATOM 1268 O O . CYS A 1 157 ? -8.547 -8.553 -2.180 1.00 94.69 157 CYS A O 1
ATOM 1270 N N . GLY A 1 158 ? -7.387 -9.653 -3.768 1.00 92.75 158 GLY A N 1
ATOM 1271 C CA . GLY A 1 158 ? -8.489 -10.500 -4.231 1.00 92.75 158 GLY A CA 1
ATOM 1272 C C . GLY A 1 158 ? -8.761 -11.710 -3.332 1.00 92.75 158 GLY A C 1
ATOM 1273 O O . GLY A 1 158 ? -9.902 -12.160 -3.249 1.00 92.75 158 GLY A O 1
ATOM 1274 N N . GLU A 1 159 ? -7.739 -12.222 -2.646 1.00 93.38 159 GLU A N 1
ATOM 1275 C CA . GLU A 1 159 ? -7.855 -13.345 -1.704 1.00 93.38 159 GLU A CA 1
ATOM 1276 C C . GLU A 1 159 ? -8.352 -12.901 -0.321 1.00 93.38 159 GLU A C 1
ATOM 1278 O O . GLU A 1 159 ? -9.071 -13.629 0.370 1.00 93.38 159 GLU A O 1
ATOM 1283 N N . VAL A 1 160 ? -7.989 -11.688 0.096 1.00 93.31 160 VAL A N 1
ATOM 1284 C CA . VAL A 1 160 ? -8.413 -11.113 1.374 1.00 93.31 160 VAL A CA 1
ATOM 1285 C C . VAL A 1 160 ? -9.876 -10.671 1.316 1.00 93.31 160 VAL A C 1
ATOM 1287 O O . VAL A 1 160 ? -10.349 -10.113 0.328 1.00 93.31 160 VAL A O 1
ATOM 1290 N N . LYS A 1 161 ? -10.611 -10.859 2.423 1.00 90.88 161 LYS A N 1
ATOM 1291 C CA . LYS A 1 161 ? -12.010 -10.416 2.505 1.00 90.88 161 LYS A CA 1
ATOM 1292 C C . LYS A 1 161 ? -12.143 -8.915 2.173 1.00 90.88 161 LYS A C 1
ATOM 1294 O O . LYS A 1 161 ? -11.383 -8.106 2.723 1.00 90.88 161 LYS A O 1
ATOM 1299 N N . PRO A 1 162 ? -13.167 -8.504 1.396 1.00 90.75 162 PRO A N 1
ATOM 1300 C CA . PRO A 1 162 ? -13.362 -7.106 0.997 1.00 90.75 162 PRO A CA 1
ATOM 1301 C C . PRO A 1 162 ? -13.467 -6.120 2.167 1.00 90.75 162 PRO A C 1
ATOM 1303 O O . PRO A 1 162 ? -13.108 -4.952 2.037 1.00 90.75 162 PRO A O 1
ATOM 1306 N N . GLU A 1 163 ? -13.927 -6.581 3.331 1.00 91.69 163 GLU A N 1
ATOM 1307 C CA . GLU A 1 163 ? -14.024 -5.769 4.547 1.00 91.69 163 GLU A CA 1
ATOM 1308 C C . GLU A 1 163 ? -12.663 -5.276 5.069 1.00 91.69 163 GLU A C 1
ATOM 1310 O O . GLU A 1 163 ? -12.614 -4.188 5.655 1.00 91.69 163 GLU A O 1
ATOM 1315 N N . TYR A 1 164 ? -11.583 -6.030 4.809 1.00 91.50 164 TYR A N 1
ATOM 1316 C CA . TYR A 1 164 ? -10.215 -5.727 5.238 1.00 91.50 164 TYR A CA 1
ATOM 1317 C C . TYR A 1 164 ? -9.406 -5.002 4.159 1.00 91.50 164 TYR A C 1
ATOM 1319 O O . TYR A 1 164 ? -8.785 -3.989 4.459 1.00 91.50 164 TYR A O 1
ATOM 1327 N N . ALA A 1 165 ? -9.413 -5.477 2.909 1.00 88.25 165 ALA A N 1
ATOM 1328 C CA . ALA A 1 165 ? -8.647 -4.833 1.837 1.00 88.25 165 ALA A CA 1
ATOM 1329 C C . ALA A 1 165 ? -9.331 -3.546 1.340 1.00 88.25 165 ALA A C 1
ATOM 1331 O O . ALA A 1 165 ? -8.676 -2.527 1.112 1.00 88.25 165 ALA A O 1
ATOM 1332 N N . GLY A 1 166 ? -10.664 -3.562 1.223 1.00 89.56 166 GLY A N 1
ATOM 1333 C CA . GLY A 1 166 ? -11.459 -2.434 0.746 1.00 89.56 166 GLY A CA 1
ATOM 1334 C C . GLY A 1 166 ? -10.908 -1.822 -0.543 1.00 89.56 166 GLY A C 1
ATOM 1335 O O . GLY A 1 166 ? -10.649 -2.515 -1.521 1.00 89.56 166 GLY A O 1
ATOM 1336 N N . SER A 1 167 ? -10.703 -0.505 -0.528 1.00 90.12 167 SER A N 1
ATOM 1337 C CA . SER A 1 167 ? -10.175 0.268 -1.655 1.00 90.12 167 SER A CA 1
ATOM 1338 C C . SER A 1 167 ? -8.645 0.401 -1.665 1.00 90.12 167 SER A C 1
ATOM 1340 O O . SER A 1 167 ? -8.128 1.222 -2.421 1.00 90.12 167 SER A O 1
ATOM 1342 N N . ALA A 1 168 ? -7.903 -0.352 -0.839 1.00 92.75 168 ALA A N 1
ATOM 1343 C CA . ALA A 1 168 ? -6.455 -0.169 -0.670 1.00 92.75 168 ALA A CA 1
ATOM 1344 C C . ALA A 1 168 ? -5.671 -0.301 -1.988 1.00 92.75 168 ALA A C 1
ATOM 1346 O O . ALA A 1 168 ? -4.718 0.442 -2.219 1.00 92.75 168 ALA A O 1
ATOM 1347 N N . LEU A 1 169 ? -6.117 -1.171 -2.902 1.00 93.56 169 LEU A N 1
ATOM 1348 C CA . LEU A 1 169 ? -5.489 -1.358 -4.212 1.00 93.56 169 LEU A CA 1
ATOM 1349 C C . LEU A 1 169 ? -5.439 -0.061 -5.046 1.00 93.56 169 LEU A C 1
ATOM 1351 O O . LEU A 1 169 ? -4.468 0.168 -5.771 1.00 93.56 169 LEU A O 1
ATOM 1355 N N . HIS A 1 170 ? -6.437 0.822 -4.910 1.00 93.75 170 HIS A N 1
ATOM 1356 C CA . HIS A 1 170 ? -6.487 2.105 -5.624 1.00 93.75 170 HIS A CA 1
ATOM 1357 C C . HIS A 1 170 ? -5.392 3.086 -5.187 1.00 93.75 170 HIS A C 1
ATOM 1359 O O . HIS A 1 170 ? -5.062 4.021 -5.925 1.00 93.75 170 HIS A O 1
ATOM 1365 N N . GLU A 1 171 ? -4.787 2.878 -4.018 1.00 96.19 171 GLU A N 1
ATOM 1366 C CA . GLU A 1 171 ? -3.671 3.702 -3.560 1.00 96.19 171 GLU A CA 1
ATOM 1367 C C . GLU A 1 171 ? -2.390 3.450 -4.370 1.00 96.19 171 GLU A C 1
ATOM 1369 O O . GLU A 1 171 ? -1.545 4.336 -4.451 1.00 96.19 171 GLU A O 1
ATOM 1374 N N . LEU A 1 172 ? -2.270 2.307 -5.065 1.00 94.38 172 LEU A N 1
ATOM 1375 C CA . LEU A 1 172 ? -1.122 1.969 -5.928 1.00 94.38 172 LEU A CA 1
ATOM 1376 C C . LEU A 1 172 ? -1.162 2.630 -7.316 1.00 94.38 172 LEU A C 1
ATOM 1378 O O . LEU A 1 172 ? -0.342 2.314 -8.180 1.00 94.38 172 LEU A O 1
ATOM 1382 N N . ARG A 1 173 ? -2.114 3.531 -7.571 1.00 90.19 173 ARG A N 1
ATOM 1383 C CA . ARG A 1 173 ? -2.348 4.133 -8.895 1.00 90.19 173 ARG A CA 1
ATOM 1384 C C . ARG A 1 173 ? -1.095 4.749 -9.530 1.00 90.19 173 ARG A C 1
ATOM 1386 O O . ARG A 1 173 ? -0.836 4.505 -10.704 1.00 90.19 173 ARG A O 1
ATOM 1393 N N . HIS A 1 174 ? -0.287 5.483 -8.766 1.00 86.88 174 HIS A N 1
ATOM 1394 C CA . HIS A 1 174 ? 0.831 6.249 -9.322 1.00 86.88 174 HIS A CA 1
ATOM 1395 C C . HIS A 1 174 ? 1.991 5.345 -9.736 1.00 86.88 174 HIS A C 1
ATOM 1397 O O . HIS A 1 174 ? 2.527 5.484 -10.837 1.00 86.88 174 HIS A O 1
ATOM 1403 N N . ILE A 1 175 ? 2.337 4.362 -8.901 1.00 91.25 175 ILE A N 1
ATOM 1404 C CA . ILE A 1 175 ? 3.346 3.371 -9.266 1.00 91.25 175 ILE A CA 1
ATOM 1405 C C . ILE A 1 175 ? 2.865 2.476 -10.415 1.00 91.25 175 ILE A C 1
ATOM 1407 O O . ILE A 1 175 ? 3.649 2.201 -11.320 1.00 91.25 175 ILE A O 1
ATOM 1411 N N . ARG A 1 176 ? 1.578 2.090 -10.453 1.00 90.81 176 ARG A N 1
ATOM 1412 C CA . ARG A 1 176 ? 1.000 1.319 -11.572 1.00 90.81 176 ARG A CA 1
ATOM 1413 C C . ARG A 1 176 ? 1.109 2.078 -12.895 1.00 90.81 176 ARG A C 1
ATOM 1415 O O . ARG A 1 176 ? 1.528 1.487 -13.886 1.00 90.81 176 ARG A O 1
ATOM 1422 N N . GLN A 1 177 ? 0.799 3.374 -12.906 1.00 84.88 177 GLN A N 1
ATOM 1423 C CA . GLN A 1 177 ? 0.942 4.234 -14.088 1.00 84.88 177 GLN A CA 1
ATOM 1424 C C . GLN A 1 177 ? 2.405 4.352 -14.534 1.00 84.88 177 GLN A C 1
ATOM 1426 O O . GLN A 1 177 ? 2.720 4.113 -15.700 1.00 84.88 177 GLN A O 1
ATOM 1431 N N . ALA A 1 178 ? 3.319 4.657 -13.605 1.00 84.88 178 ALA A N 1
ATOM 1432 C CA . ALA A 1 178 ? 4.744 4.792 -13.907 1.00 84.88 178 ALA A CA 1
ATOM 1433 C C . ALA A 1 178 ? 5.341 3.496 -14.474 1.00 84.88 178 ALA A C 1
ATOM 1435 O O . ALA A 1 178 ? 6.072 3.512 -15.463 1.00 84.88 178 ALA A O 1
ATOM 1436 N N . VAL A 1 179 ? 5.002 2.359 -13.869 1.00 86.62 179 VAL A N 1
ATOM 1437 C CA . VAL A 1 179 ? 5.436 1.036 -14.322 1.00 86.62 179 VAL A CA 1
ATOM 1438 C C . VAL A 1 179 ? 4.801 0.672 -15.661 1.00 86.62 179 VAL A C 1
ATOM 1440 O O . VAL A 1 179 ? 5.500 0.157 -16.534 1.00 86.62 179 VAL A O 1
ATOM 1443 N N . GLY A 1 180 ? 3.519 0.998 -15.854 1.00 85.00 180 GLY A N 1
ATOM 1444 C CA . GLY A 1 180 ? 2.830 0.884 -17.136 1.00 85.00 180 GLY A CA 1
ATOM 1445 C C . GLY A 1 180 ? 3.629 1.560 -18.244 1.00 85.00 180 GLY A C 1
ATOM 1446 O O . GLY A 1 180 ? 3.979 0.900 -19.217 1.00 85.00 180 GLY A O 1
ATOM 1447 N N . PHE A 1 181 ? 4.046 2.812 -18.028 1.00 79.50 181 PHE A N 1
ATOM 1448 C CA . PHE A 1 181 ? 4.915 3.547 -18.950 1.00 79.50 181 PHE A CA 1
ATOM 1449 C C . PHE A 1 181 ? 6.302 2.905 -19.131 1.00 79.50 181 PHE A C 1
ATOM 1451 O O . PHE A 1 181 ? 6.840 2.856 -20.242 1.00 79.50 181 PHE A O 1
ATOM 1458 N N . LEU A 1 182 ? 6.921 2.401 -18.057 1.00 78.88 182 LEU A N 1
ATOM 1459 C CA . LEU A 1 182 ? 8.242 1.767 -18.135 1.00 78.88 182 LEU A CA 1
ATOM 1460 C C . LEU A 1 182 ? 8.253 0.526 -19.038 1.00 78.88 182 LEU A C 1
ATOM 1462 O O . LEU A 1 182 ? 9.258 0.306 -19.721 1.00 78.88 182 LEU A O 1
ATOM 1466 N N . VAL A 1 183 ? 7.150 -0.219 -19.082 1.00 81.44 183 VAL A N 1
ATOM 1467 C CA . VAL A 1 183 ? 7.000 -1.486 -19.817 1.00 81.44 183 VAL A CA 1
ATOM 1468 C C . VAL A 1 183 ? 6.484 -1.290 -21.253 1.00 81.44 183 VAL A C 1
ATOM 1470 O O . VAL A 1 183 ? 6.397 -2.244 -22.021 1.00 81.44 183 VAL A O 1
ATOM 1473 N N . ILE A 1 184 ? 6.188 -0.064 -21.692 1.00 78.50 184 ILE A N 1
ATOM 1474 C CA . ILE A 1 184 ? 5.764 0.140 -23.083 1.00 78.50 184 ILE A CA 1
ATOM 1475 C C . ILE A 1 184 ? 6.922 -0.148 -24.056 1.00 78.50 184 ILE A C 1
ATOM 1477 O O . ILE A 1 184 ? 8.015 0.415 -23.939 1.00 78.50 184 ILE A O 1
ATOM 1481 N N . PHE A 1 185 ? 6.679 -1.014 -25.044 1.00 60.53 185 PHE A N 1
ATOM 1482 C CA . PHE A 1 185 ? 7.608 -1.291 -26.143 1.00 60.53 185 PHE A CA 1
ATOM 1483 C C . PHE A 1 185 ? 7.569 -0.171 -27.197 1.00 60.53 185 PHE A C 1
ATOM 1485 O O . PHE A 1 185 ? 6.517 0.385 -27.480 1.00 60.53 185 PHE A O 1
ATOM 1492 N N . LYS A 1 186 ? 8.714 0.131 -27.831 1.00 53.38 186 LYS A N 1
ATOM 1493 C CA . LYS A 1 186 ? 8.837 1.135 -28.916 1.00 53.38 186 LYS A CA 1
ATOM 1494 C C . LYS A 1 186 ? 8.344 2.547 -28.543 1.00 53.38 186 LYS A C 1
ATOM 1496 O O . LYS A 1 186 ? 7.676 3.210 -29.328 1.00 53.38 186 LYS A O 1
ATOM 1501 N N . LYS A 1 187 ? 8.770 3.050 -27.379 1.00 60.09 187 LYS A N 1
ATOM 1502 C CA . LYS A 1 187 ? 8.420 4.386 -26.840 1.00 60.09 187 LYS A CA 1
ATOM 1503 C C . LYS A 1 187 ? 8.737 5.579 -27.755 1.00 60.09 187 LYS A C 1
ATOM 1505 O O . LYS A 1 187 ? 8.233 6.664 -27.521 1.00 60.09 187 LYS A O 1
ATOM 1510 N N . PHE A 1 188 ? 9.557 5.386 -28.789 1.00 52.41 188 PHE A N 1
ATOM 1511 C CA . PHE A 1 188 ? 9.857 6.389 -29.818 1.00 52.41 188 PHE A CA 1
ATOM 1512 C C . PHE A 1 188 ? 8.725 6.583 -30.846 1.00 52.41 188 PHE A C 1
ATOM 1514 O O . PHE A 1 188 ? 8.829 7.466 -31.689 1.00 52.41 188 PHE A O 1
ATOM 1521 N N . ARG A 1 189 ? 7.676 5.747 -30.817 1.00 50.50 189 ARG A N 1
ATOM 1522 C CA . ARG A 1 189 ? 6.510 5.838 -31.713 1.00 50.50 189 ARG A CA 1
ATOM 1523 C C . ARG A 1 189 ? 5.259 6.422 -31.061 1.00 50.50 189 ARG A C 1
ATOM 1525 O O . ARG A 1 189 ? 4.244 6.494 -31.735 1.00 50.50 189 ARG A O 1
ATOM 1532 N N . ILE A 1 190 ? 5.327 6.791 -29.785 1.00 54.47 190 ILE A N 1
ATOM 1533 C CA . ILE A 1 190 ? 4.154 7.206 -29.015 1.00 54.47 190 ILE A CA 1
ATOM 1534 C C . ILE A 1 190 ? 4.169 8.724 -28.905 1.00 54.47 190 ILE A C 1
ATOM 1536 O O . ILE A 1 190 ? 5.168 9.303 -28.468 1.00 54.47 190 ILE A O 1
ATOM 1540 N N . SER A 1 191 ? 3.081 9.357 -29.340 1.00 54.34 191 SER A N 1
ATOM 1541 C CA . SER A 1 191 ? 2.920 10.809 -29.244 1.00 54.34 191 SER A CA 1
ATOM 1542 C C . SER A 1 191 ? 2.759 11.240 -27.783 1.00 54.34 191 SER A C 1
ATOM 1544 O O . SER A 1 191 ? 2.257 10.484 -26.952 1.00 54.34 191 SER A O 1
ATOM 1546 N N . TYR A 1 192 ? 3.140 12.480 -27.460 1.00 53.38 192 TYR A N 1
ATOM 1547 C CA . TYR A 1 192 ? 2.875 13.075 -26.144 1.00 53.38 192 TYR A CA 1
ATOM 1548 C C . TYR A 1 192 ? 1.385 12.977 -25.771 1.00 53.38 192 TYR A C 1
ATOM 1550 O O . TYR A 1 192 ? 1.061 12.664 -24.629 1.00 53.38 192 TYR A O 1
ATOM 1558 N N . ASP A 1 193 ? 0.488 13.136 -26.748 1.00 50.91 193 ASP A N 1
ATOM 1559 C CA . ASP A 1 193 ? -0.960 13.059 -26.535 1.00 50.91 193 ASP A CA 1
ATOM 1560 C C . ASP A 1 193 ? -1.450 11.636 -26.228 1.00 50.91 193 ASP A C 1
ATOM 1562 O O . ASP A 1 193 ? -2.351 11.463 -25.414 1.00 50.91 193 ASP A O 1
ATOM 1566 N N . GLU A 1 194 ? -0.837 10.602 -26.805 1.00 53.53 194 GLU A N 1
ATOM 1567 C CA . GLU A 1 194 ? -1.149 9.201 -26.478 1.00 53.53 194 GLU A CA 1
ATOM 1568 C C . GLU A 1 194 ? -0.625 8.843 -25.079 1.00 53.53 194 GLU A C 1
ATOM 1570 O O . GLU A 1 194 ? -1.309 8.180 -24.308 1.00 53.53 194 GLU A O 1
ATOM 1575 N N . ILE A 1 195 ? 0.547 9.366 -24.693 1.00 55.59 195 ILE A N 1
ATOM 1576 C CA . ILE A 1 195 ? 1.093 9.213 -23.334 1.00 55.59 195 ILE A CA 1
ATOM 1577 C C . ILE A 1 195 ? 0.162 9.866 -22.305 1.00 55.59 195 ILE A C 1
ATOM 1579 O O . ILE A 1 195 ? -0.100 9.283 -21.257 1.00 55.59 195 ILE A O 1
ATOM 1583 N N . VAL A 1 196 ? -0.341 11.072 -22.576 1.00 52.31 196 VAL A N 1
ATOM 1584 C CA . VAL A 1 196 ? -1.214 11.794 -21.640 1.00 52.31 196 VAL A CA 1
ATOM 1585 C C . VAL A 1 196 ? -2.587 11.127 -21.529 1.00 52.31 196 VAL A C 1
ATOM 1587 O O . VAL A 1 196 ? -3.072 10.964 -20.412 1.00 52.31 196 VAL A O 1
ATOM 1590 N N . ASN A 1 197 ? -3.181 10.688 -22.641 1.00 53.56 197 ASN A N 1
ATOM 1591 C CA . ASN A 1 197 ? -4.533 10.125 -22.650 1.00 53.56 197 ASN A CA 1
ATOM 1592 C C . ASN A 1 197 ? -4.601 8.651 -22.199 1.00 53.56 197 ASN A C 1
ATOM 1594 O O . ASN A 1 197 ? -5.536 8.300 -21.480 1.00 53.56 197 ASN A O 1
ATOM 1598 N N . ASP A 1 198 ? -3.613 7.806 -22.529 1.00 51.91 198 ASP A N 1
ATOM 1599 C CA . ASP A 1 198 ? -3.631 6.381 -22.142 1.00 51.91 198 ASP A CA 1
ATOM 1600 C C . ASP A 1 198 ? -3.096 6.126 -20.722 1.00 51.91 198 ASP A C 1
ATOM 1602 O O . ASP A 1 198 ? -3.454 5.128 -20.092 1.00 51.91 198 ASP A O 1
ATOM 1606 N N . LEU A 1 199 ? -2.235 7.004 -20.184 1.00 52.06 199 LEU A N 1
ATOM 1607 C CA . LEU A 1 199 ? -1.632 6.815 -18.851 1.00 52.06 199 LEU A CA 1
ATOM 1608 C C . LEU A 1 199 ? -2.283 7.674 -17.761 1.00 52.06 199 LEU A C 1
ATOM 1610 O O . LEU A 1 199 ? -2.152 7.344 -16.578 1.00 52.06 199 LEU A O 1
ATOM 1614 N N . CYS A 1 200 ? -3.014 8.731 -18.128 1.00 47.56 200 CYS A N 1
ATOM 1615 C CA . CYS A 1 200 ? -3.709 9.614 -17.197 1.00 47.56 200 CYS A CA 1
ATOM 1616 C C . CYS A 1 200 ? -5.123 9.965 -17.685 1.00 47.56 200 CYS A C 1
ATOM 1618 O O . CYS A 1 200 ? -5.291 10.960 -18.387 1.00 47.56 200 CYS A O 1
ATOM 1620 N N . PRO A 1 201 ? -6.184 9.284 -17.212 1.00 46.72 201 PRO A N 1
ATOM 1621 C CA . PRO A 1 201 ? -7.480 9.941 -17.190 1.00 46.72 201 PRO A CA 1
ATOM 1622 C C . PRO A 1 201 ? -7.330 11.202 -16.323 1.00 46.72 201 PRO A C 1
ATOM 1624 O O . PRO A 1 201 ? -6.847 11.137 -15.190 1.00 46.72 201 PRO A O 1
ATOM 1627 N N . VAL A 1 202 ? -7.683 12.342 -16.917 1.00 42.00 202 VAL A N 1
ATOM 1628 C CA . VAL A 1 202 ? -7.351 13.754 -16.617 1.00 42.00 202 VAL A CA 1
ATOM 1629 C C . VAL A 1 202 ? -7.583 14.223 -15.160 1.00 42.00 202 VAL A C 1
ATOM 1631 O O . VAL A 1 202 ? -7.296 15.360 -14.804 1.00 42.00 202 VAL A O 1
ATOM 1634 N N . SER A 1 203 ? -8.047 13.363 -14.258 1.00 42.31 203 SER A N 1
ATOM 1635 C CA . SER A 1 203 ? -8.543 13.760 -12.939 1.00 42.31 203 SER A CA 1
ATOM 1636 C C . SER A 1 203 ? -7.527 13.740 -11.787 1.00 42.31 203 SER A C 1
ATOM 1638 O O . SER A 1 203 ? -7.866 14.255 -10.726 1.00 42.31 203 SER A O 1
ATOM 1640 N N . TYR A 1 204 ? -6.312 13.178 -11.923 1.00 43.72 204 TYR A N 1
ATOM 1641 C CA . TYR A 1 204 ? -5.478 12.904 -10.726 1.00 43.72 204 TYR A CA 1
ATOM 1642 C C . TYR A 1 204 ? -3.959 13.130 -10.820 1.00 43.72 204 TYR A C 1
ATOM 1644 O O . TYR A 1 204 ? -3.255 12.761 -9.877 1.00 43.72 204 TYR A O 1
ATOM 1652 N N . PHE A 1 205 ? -3.417 13.735 -11.884 1.00 43.31 205 PHE A N 1
ATOM 1653 C CA . PHE A 1 205 ? -1.983 14.063 -11.915 1.00 43.31 205 PHE A CA 1
ATOM 1654 C C . PHE A 1 205 ? -1.685 15.377 -12.654 1.00 43.31 205 PHE A C 1
ATOM 1656 O O . PHE A 1 205 ? -2.183 15.564 -13.762 1.00 43.31 205 PHE A O 1
ATOM 1663 N N . PRO A 1 206 ? -0.843 16.279 -12.106 1.00 42.12 206 PRO A N 1
ATOM 1664 C CA . PRO A 1 206 ? -0.289 17.374 -12.888 1.00 42.12 206 PRO A CA 1
ATOM 1665 C C . PRO A 1 206 ? 0.673 16.809 -13.959 1.00 42.12 206 PRO A C 1
ATOM 1667 O O . PRO A 1 206 ? 1.588 16.055 -13.613 1.00 42.12 206 PRO A O 1
ATOM 1670 N N . PRO A 1 207 ? 0.532 17.187 -15.244 1.00 47.00 207 PRO A N 1
ATOM 1671 C CA . PRO A 1 207 ? 1.370 16.714 -16.359 1.00 47.00 207 PRO A CA 1
ATOM 1672 C C . PRO A 1 207 ? 2.893 16.824 -16.135 1.00 47.00 207 PRO A C 1
ATOM 1674 O O . PRO A 1 207 ? 3.682 16.142 -16.788 1.00 47.00 207 PRO A O 1
ATOM 1677 N N . SER A 1 208 ? 3.326 17.647 -15.177 1.00 47.69 208 SER A N 1
ATOM 1678 C CA . SER A 1 208 ? 4.725 17.933 -14.862 1.00 47.69 208 SER A CA 1
ATOM 1679 C C . SER A 1 208 ? 5.539 16.724 -14.377 1.00 47.69 208 SER A C 1
ATOM 1681 O O . SER A 1 208 ? 6.697 16.595 -14.759 1.00 47.69 208 SER A O 1
ATOM 1683 N N . VAL A 1 209 ? 4.987 15.802 -13.581 1.00 50.72 209 VAL A N 1
ATOM 1684 C CA . VAL A 1 209 ? 5.782 14.705 -12.969 1.00 50.72 209 VAL A CA 1
ATOM 1685 C C . VAL A 1 209 ? 5.926 13.492 -13.897 1.00 50.72 209 VAL A C 1
ATOM 1687 O O . VAL A 1 209 ? 6.985 12.856 -13.947 1.00 50.72 209 VAL A O 1
ATOM 1690 N N . LEU A 1 210 ? 4.892 13.208 -14.695 1.00 51.44 210 LEU A N 1
ATOM 1691 C CA . LEU A 1 210 ? 5.002 12.309 -15.847 1.00 51.44 210 LEU A CA 1
ATOM 1692 C C . LEU A 1 210 ? 5.954 12.896 -16.886 1.00 51.44 210 LEU A C 1
ATOM 1694 O O . LEU A 1 210 ? 6.786 12.159 -17.406 1.00 51.44 210 LEU A O 1
ATOM 1698 N N . GLY A 1 211 ? 5.925 14.218 -17.081 1.00 50.31 211 GLY A N 1
ATOM 1699 C CA . GLY A 1 211 ? 6.926 14.963 -17.837 1.00 50.31 211 GLY A CA 1
ATOM 1700 C C . GLY A 1 211 ? 8.352 14.722 -17.338 1.00 50.31 211 GLY A C 1
ATOM 1701 O O . GLY A 1 211 ? 9.223 14.455 -18.151 1.00 50.31 211 GLY A O 1
ATOM 1702 N N . VAL A 1 212 ? 8.609 14.703 -16.025 1.00 51.97 212 VAL A N 1
ATOM 1703 C CA . VAL A 1 212 ? 9.953 14.422 -15.469 1.00 51.97 212 VAL A CA 1
ATOM 1704 C C . VAL A 1 212 ? 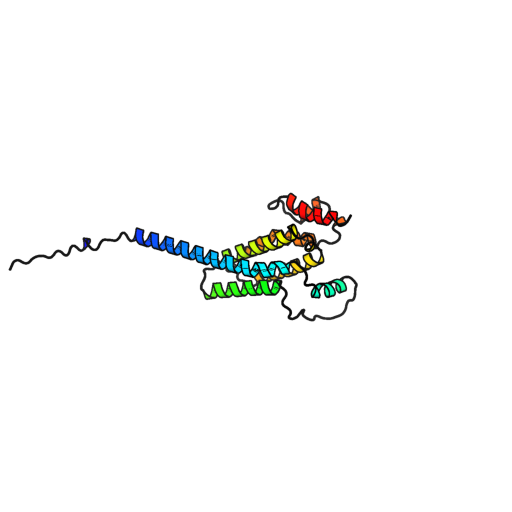10.396 12.973 -15.716 1.00 51.97 212 VAL A C 1
ATOM 1706 O O . VAL A 1 212 ? 11.549 12.735 -16.087 1.00 51.97 212 VAL A O 1
ATOM 1709 N N . THR A 1 213 ? 9.497 11.998 -15.553 1.00 51.19 213 THR A N 1
ATOM 1710 C CA . THR A 1 213 ? 9.816 10.573 -15.776 1.00 51.19 213 THR A CA 1
ATOM 1711 C C . THR A 1 213 ? 9.978 10.257 -17.270 1.00 51.19 213 THR A C 1
ATOM 1713 O O . THR A 1 213 ? 10.914 9.555 -17.658 1.00 51.19 213 THR A O 1
ATOM 1716 N N . CYS A 1 214 ? 9.123 10.836 -18.122 1.00 51.38 214 CYS A N 1
ATOM 1717 C CA . CYS A 1 214 ? 9.205 10.760 -19.581 1.00 51.38 214 CYS A CA 1
ATOM 1718 C C . CYS A 1 214 ? 10.433 11.495 -20.126 1.00 51.38 214 CYS A C 1
ATOM 1720 O O . CYS A 1 214 ? 11.189 10.900 -20.887 1.00 51.38 214 CYS A O 1
ATOM 1722 N N . ALA A 1 215 ? 10.691 12.744 -19.722 1.00 49.66 215 ALA A N 1
ATOM 1723 C CA . ALA A 1 215 ? 11.816 13.548 -20.211 1.00 49.66 215 ALA A CA 1
ATOM 1724 C C . ALA A 1 215 ? 13.167 12.900 -19.886 1.00 49.66 215 ALA A C 1
ATOM 1726 O O . ALA A 1 215 ? 14.053 12.857 -20.739 1.00 49.66 215 ALA A O 1
ATOM 1727 N N . ARG A 1 216 ? 13.313 12.302 -18.694 1.00 53.56 216 ARG A N 1
ATOM 1728 C CA . ARG A 1 216 ? 14.533 11.562 -18.330 1.00 53.56 216 ARG A CA 1
ATOM 1729 C C . ARG A 1 216 ? 14.744 10.280 -19.134 1.00 53.56 216 ARG A C 1
ATOM 1731 O O . ARG A 1 216 ? 15.883 9.838 -19.263 1.00 53.56 216 ARG A O 1
ATOM 1738 N N . HIS A 1 217 ? 13.683 9.664 -19.653 1.00 51.81 217 HIS A N 1
ATOM 1739 C CA . HIS A 1 217 ? 13.786 8.432 -20.437 1.00 51.81 217 HIS A CA 1
ATOM 1740 C C . HIS A 1 217 ? 13.893 8.702 -21.948 1.00 51.81 217 HIS A C 1
ATOM 1742 O O . HIS A 1 217 ? 14.661 8.033 -22.634 1.00 51.81 217 HIS A O 1
ATOM 1748 N N . ILE A 1 218 ? 13.190 9.717 -22.460 1.00 45.12 218 ILE A N 1
ATOM 1749 C CA . ILE A 1 218 ? 13.271 10.178 -23.855 1.00 45.12 218 ILE A CA 1
ATOM 1750 C C . ILE A 1 218 ? 14.650 10.791 -24.143 1.00 45.12 218 ILE A C 1
ATOM 1752 O O . ILE A 1 218 ? 15.223 10.518 -25.194 1.00 45.12 218 ILE A O 1
ATOM 1756 N N . GLY A 1 219 ? 15.245 11.514 -23.186 1.00 45.00 219 GLY A N 1
ATOM 1757 C CA . GLY A 1 219 ? 16.603 12.060 -23.306 1.00 45.00 219 GLY A CA 1
ATOM 1758 C C . GLY A 1 219 ? 17.741 11.026 -23.322 1.00 45.00 219 GLY A C 1
ATOM 1759 O O . GLY A 1 219 ? 18.889 11.421 -23.459 1.00 45.00 219 GLY A O 1
ATOM 1760 N N . ARG A 1 220 ? 17.455 9.722 -23.167 1.00 46.62 220 ARG A N 1
ATOM 1761 C CA . ARG A 1 220 ? 18.452 8.630 -23.219 1.00 46.62 220 ARG A CA 1
ATOM 1762 C C . ARG A 1 220 ? 18.418 7.789 -24.497 1.00 46.62 220 ARG A C 1
ATOM 1764 O O . ARG A 1 220 ? 19.286 6.944 -24.666 1.00 46.62 220 ARG A O 1
ATOM 1771 N N . ASN A 1 221 ? 17.416 7.978 -25.358 1.00 39.78 221 ASN A N 1
ATOM 1772 C CA . ASN A 1 221 ? 17.319 7.311 -26.667 1.00 39.78 221 ASN A CA 1
ATOM 1773 C C . ASN A 1 221 ? 17.714 8.244 -27.831 1.00 39.78 221 ASN A C 1
ATOM 1775 O O . ASN A 1 221 ? 17.388 7.951 -28.980 1.00 39.78 221 ASN A O 1
ATOM 1779 N N . LYS A 1 222 ? 18.376 9.368 -27.532 1.00 33.09 222 LYS A N 1
ATOM 1780 C CA . LYS A 1 222 ? 19.065 10.221 -28.504 1.00 33.09 222 LYS A CA 1
ATOM 1781 C C . LYS A 1 222 ? 20.559 10.175 -28.243 1.00 33.09 222 LYS A C 1
ATOM 1783 O O . LYS A 1 222 ? 20.919 10.139 -27.046 1.00 33.09 222 LYS A O 1
#

Nearest PDB structures (foldseek):
  7kfl-assembly1_A  TM=9.087E-01  e=2.046E-11  Arabidopsis thaliana
  7kfl-assembly2_B  TM=8.611E-01  e=1.771E-11  Arabidopsis thaliana
  5jcy-assembly1_A  TM=6.500E-01  e=4.434E-04  Homo sapiens
  4lx0-assembly1_B  TM=6.555E-01  e=6.838E-04  Homo sapiens
  4lx0-assembly2_D  TM=6.189E-01  e=1.106E-03  Homo sapiens